Protein AF-A0A2G9PVJ9-F1 (afdb_monomer)

Solvent-accessible surface area (backbone atoms only — not comparable to full-atom values): 12104 Å² total; per-residue (Å²): 106,70,66,54,50,54,58,48,41,68,73,78,39,85,65,43,75,44,42,30,56,87,44,58,52,80,85,38,56,69,68,53,50,47,69,77,36,45,70,49,56,50,48,55,52,54,32,37,78,69,68,38,33,50,56,22,36,19,84,34,26,49,71,40,33,75,78,70,66,36,37,67,57,48,68,47,83,100,55,35,40,32,37,28,10,44,61,87,50,41,79,76,40,46,57,71,68,46,52,53,30,53,51,52,46,55,50,48,52,54,48,52,72,72,42,78,78,80,72,78,84,52,62,73,57,45,41,48,71,74,39,62,80,82,62,76,64,33,84,80,67,49,56,63,64,62,56,48,52,54,51,49,52,56,32,73,73,37,89,77,36,69,26,40,38,26,21,68,45,56,59,43,42,60,75,89,66,38,54,31,30,36,14,24,65,90,74,74,47,28,85,70,74,89,80,89,74,85,66,70,69,56,68,62,63,78,76,62,86,132

Nearest PDB structures (foldseek):
  1jr2-assembly2_B  TM=2.538E-01  e=1.442E+00  Homo sapiens
  5tcb-assembly1_A  TM=3.603E-01  e=6.646E+00  Pseudomonas aeruginosa PAO1
  6iox-assembly1_B  TM=2.368E-01  e=3.096E+00  Porphyromonas gingivalis ATCC 33277

Sequence (210 aa):
MLLEFLRWGEKDLDEIILAGDIFDLVKDKMTYIRRDNPRLVKKVRELMDKGKLTYIYGNHDEDMKYLWGLKQRYIIPETDVVVLHGHQFDWVIKPPIRRLGEAAVRFAAIIEDLCWKSFSWNMSTLAYVVGARKLPDPTKECDRDIYYNESQEIIRSISGVNRLVHGHTHRAHKGDGIVMNCGCSTWGFSDYLYIEGDYSELKKMKEGFP

Radius of gyration: 19.42 Å; Cα contacts (8 Å, |Δi|>4): 267; chains: 1; bounding box: 54×34×60 Å

Foldseek 3Di:
DVLVVLVCLVVPHQAAEAAADPDQCLPDPPVVCCVVPVSVVVSQVVCVVVVRYAYAYDPRRVCCCVVVVHHQKDDDPPALEIEGALCVCCVQQPDPQQVVLSVLSSVVVVVPVVDDPPPVPDSVVVSVVRHDDPDPRSLVVRDVVVSVVVLCVVSVVDPSHQAYEYEDSQAWDCPPVRYTYQHDCVVPNHNGDDDDDPCVVVVVVVPDDD

pLDDT: mean 75.08, std 17.93, range [23.67, 97.5]

Structure (mmCIF, N/CA/C/O backbone):
data_AF-A0A2G9PVJ9-F1
#
_entry.id   AF-A0A2G9PVJ9-F1
#
loop_
_atom_site.group_PDB
_atom_site.id
_atom_site.type_symbol
_atom_site.label_atom_id
_atom_site.label_alt_id
_atom_site.label_comp_id
_atom_site.label_asym_id
_atom_site.label_entity_id
_atom_site.label_seq_id
_atom_site.pdbx_PDB_ins_code
_atom_site.Cartn_x
_atom_site.Cartn_y
_atom_site.Cartn_z
_atom_site.occupancy
_atom_site.B_iso_or_equiv
_atom_site.auth_seq_id
_atom_site.auth_comp_id
_atom_site.auth_asym_id
_atom_site.auth_atom_id
_atom_site.pdbx_PDB_model_num
ATOM 1 N N . MET A 1 1 ? -0.058 -17.757 -3.435 1.00 76.19 1 MET A N 1
ATOM 2 C CA . MET A 1 1 ? 0.261 -16.868 -2.303 1.00 76.19 1 MET A CA 1
ATOM 3 C C . MET A 1 1 ? -0.667 -15.654 -2.217 1.00 76.19 1 MET A C 1
ATOM 5 O O . MET A 1 1 ? -1.675 -15.781 -1.541 1.00 76.19 1 MET A O 1
ATOM 9 N N . LEU A 1 2 ? -0.453 -14.526 -2.920 1.00 85.38 2 LEU A N 1
ATOM 10 C CA . LEU A 1 2 ? -1.299 -13.324 -2.727 1.00 85.38 2 LEU A CA 1
ATOM 11 C C . LEU A 1 2 ? -2.802 -13.576 -2.952 1.00 85.38 2 LEU A C 1
ATOM 13 O O . LEU 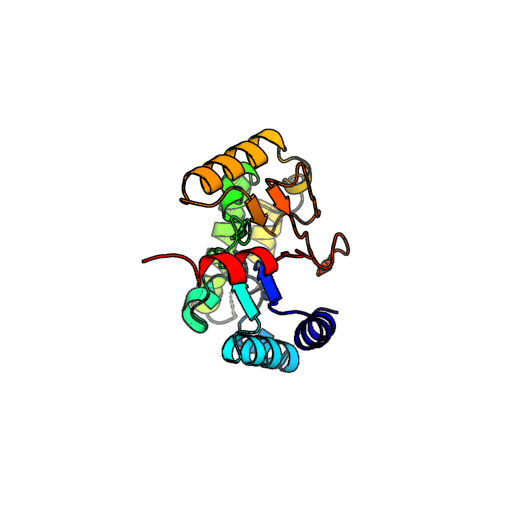A 1 2 ? -3.629 -13.167 -2.150 1.00 85.38 2 LEU A O 1
ATOM 17 N N . LEU A 1 3 ? -3.174 -14.302 -4.010 1.00 88.56 3 LEU A N 1
ATOM 18 C CA . LEU A 1 3 ? -4.584 -14.629 -4.255 1.00 88.56 3 LEU A CA 1
ATOM 19 C C . LEU A 1 3 ? -5.209 -15.470 -3.125 1.00 88.56 3 LEU A C 1
ATOM 21 O O . LEU A 1 3 ? -6.404 -15.359 -2.867 1.00 88.56 3 LEU A O 1
ATOM 25 N N . GLU A 1 4 ? -4.424 -16.323 -2.470 1.00 87.81 4 GLU A N 1
ATOM 26 C CA . GLU A 1 4 ? -4.883 -17.127 -1.332 1.00 87.81 4 GLU A CA 1
ATOM 27 C C . GLU A 1 4 ? -5.007 -16.263 -0.081 1.00 87.81 4 GLU A C 1
ATOM 29 O O . GLU A 1 4 ? -6.034 -16.338 0.585 1.00 87.81 4 GLU A O 1
ATOM 34 N N . PHE A 1 5 ? -4.042 -15.371 0.162 1.00 87.50 5 PHE A N 1
ATOM 35 C CA . PHE A 1 5 ? -4.119 -14.364 1.219 1.00 87.50 5 PHE A CA 1
ATOM 36 C C . PHE A 1 5 ? -5.388 -13.513 1.094 1.00 87.50 5 PHE A C 1
ATOM 38 O O . PHE A 1 5 ? -6.127 -13.371 2.059 1.00 87.50 5 PHE A O 1
ATOM 45 N N . LEU A 1 6 ? -5.718 -13.036 -0.111 1.00 92.31 6 LEU A N 1
ATOM 46 C CA . LEU A 1 6 ? -6.948 -12.271 -0.349 1.00 92.31 6 LEU A CA 1
ATOM 47 C C . LEU A 1 6 ? -8.224 -13.079 -0.075 1.00 92.31 6 LEU A C 1
ATOM 49 O O . LEU A 1 6 ? -9.230 -12.520 0.350 1.00 92.31 6 LEU A O 1
ATOM 53 N N . ARG A 1 7 ? -8.212 -14.390 -0.339 1.00 92.62 7 ARG A N 1
ATOM 54 C CA . ARG A 1 7 ? -9.360 -15.277 -0.079 1.00 92.62 7 ARG A CA 1
ATOM 55 C C . ARG A 1 7 ? -9.526 -15.603 1.398 1.00 92.62 7 ARG A C 1
ATOM 57 O O . ARG A 1 7 ? -10.654 -15.790 1.836 1.00 92.62 7 ARG A O 1
ATOM 64 N N . TRP A 1 8 ? -8.419 -15.733 2.119 1.00 91.94 8 TRP A N 1
ATOM 65 C CA . TRP A 1 8 ? -8.417 -15.873 3.569 1.00 91.94 8 TRP A CA 1
ATOM 66 C C . TRP A 1 8 ? -8.892 -14.569 4.218 1.00 91.94 8 TRP A C 1
ATOM 68 O O . TRP A 1 8 ? -9.901 -14.563 4.913 1.00 91.94 8 TRP A O 1
ATOM 78 N N . GLY A 1 9 ? -8.268 -13.444 3.863 1.00 89.75 9 GLY A N 1
ATOM 79 C CA . GLY A 1 9 ? -8.606 -12.137 4.414 1.00 89.75 9 GLY A CA 1
ATOM 80 C C . GLY A 1 9 ? -10.055 -11.719 4.159 1.00 89.75 9 GLY A C 1
ATOM 81 O O . GLY A 1 9 ? -10.681 -11.133 5.026 1.00 89.75 9 GLY A O 1
ATOM 82 N N . GLU A 1 10 ? -10.640 -12.073 3.010 1.00 94.25 10 GLU A N 1
ATOM 83 C CA . GLU A 1 10 ? -12.063 -11.804 2.755 1.00 94.25 10 GLU A CA 1
ATOM 84 C C . GLU A 1 10 ? -12.991 -12.473 3.781 1.00 94.25 10 GLU A C 1
ATOM 86 O O . GLU A 1 10 ? -14.054 -11.929 4.080 1.00 94.25 10 GLU A O 1
ATOM 91 N N . LYS A 1 11 ? -12.618 -13.658 4.276 1.00 92.38 11 LYS A N 1
ATOM 92 C CA . LYS A 1 11 ? -13.425 -14.443 5.216 1.00 92.38 11 LYS A CA 1
ATOM 93 C C . LYS A 1 11 ? -13.201 -14.017 6.657 1.00 92.38 11 LYS A C 1
ATOM 95 O O . LYS A 1 11 ? -14.164 -13.946 7.411 1.00 92.38 11 LYS A O 1
ATOM 100 N N . ASP A 1 12 ? -11.943 -13.773 7.003 1.00 89.81 12 ASP A N 1
ATOM 101 C CA . ASP A 1 12 ? -11.498 -13.702 8.393 1.00 89.81 12 ASP A CA 1
ATOM 102 C C . ASP A 1 12 ? -11.153 -12.276 8.850 1.00 89.81 12 ASP A C 1
ATOM 104 O O . ASP A 1 12 ? -10.934 -12.063 10.037 1.00 89.81 12 ASP A O 1
ATOM 108 N N . LEU A 1 13 ? -11.111 -11.294 7.938 1.00 89.62 13 LEU A N 1
ATOM 109 C CA . LEU A 1 13 ? -10.757 -9.907 8.251 1.00 89.62 13 LEU A CA 1
ATOM 110 C C . LEU A 1 13 ? -11.887 -8.931 7.924 1.00 89.62 13 LEU A C 1
ATOM 112 O O . LEU A 1 13 ? -12.646 -9.092 6.958 1.00 89.62 13 LEU A O 1
ATOM 116 N N . ASP A 1 14 ? -11.944 -7.851 8.698 1.00 91.06 14 ASP A N 1
ATOM 117 C CA . ASP A 1 14 ? -12.840 -6.729 8.433 1.00 91.06 14 ASP A CA 1
ATOM 118 C C . ASP A 1 14 ? -12.423 -5.965 7.178 1.00 91.06 14 ASP A C 1
ATOM 120 O O . ASP A 1 14 ? -13.272 -5.721 6.318 1.00 91.06 14 ASP A O 1
ATOM 124 N N . GLU A 1 15 ? -11.126 -5.691 7.029 1.00 93.50 15 GLU A N 1
ATOM 125 C CA . GLU A 1 15 ? -10.534 -4.988 5.893 1.00 93.50 15 GLU A CA 1
ATOM 126 C C . GLU A 1 15 ? -9.138 -5.542 5.562 1.00 93.50 15 GLU A C 1
ATOM 128 O O . GLU A 1 15 ? -8.355 -5.900 6.442 1.00 93.50 15 GLU A O 1
ATOM 133 N N . ILE A 1 16 ? -8.809 -5.577 4.270 1.00 94.62 16 ILE A N 1
ATOM 134 C CA . ILE A 1 16 ? -7.466 -5.861 3.760 1.00 94.62 16 ILE A CA 1
ATOM 135 C C . ILE A 1 16 ? -6.858 -4.564 3.231 1.00 94.62 16 ILE A C 1
ATOM 137 O O . ILE A 1 16 ? -7.443 -3.917 2.367 1.00 94.62 16 ILE A O 1
ATOM 141 N N . ILE A 1 17 ? -5.649 -4.214 3.663 1.00 94.31 17 ILE A N 1
ATOM 142 C CA . ILE A 1 17 ? -4.937 -3.047 3.130 1.00 94.31 17 ILE A CA 1
ATOM 143 C C . ILE A 1 17 ? -3.727 -3.521 2.325 1.00 94.31 17 ILE A C 1
ATOM 145 O O . ILE A 1 17 ? -2.804 -4.125 2.869 1.00 94.31 17 ILE A O 1
ATOM 149 N N . LEU A 1 18 ? -3.724 -3.250 1.017 1.00 93.88 18 LEU A N 1
ATOM 150 C CA . LEU A 1 18 ? -2.581 -3.498 0.138 1.00 93.88 18 LEU A CA 1
ATOM 151 C C . LEU A 1 18 ? -1.731 -2.229 0.029 1.00 93.88 18 LEU A C 1
ATOM 153 O O . LEU A 1 18 ? -2.174 -1.220 -0.523 1.00 93.88 18 LEU A O 1
ATOM 157 N N . ALA A 1 19 ? -0.505 -2.290 0.547 1.00 91.44 19 ALA A N 1
ATOM 158 C CA . ALA A 1 19 ? 0.436 -1.173 0.583 1.00 91.44 19 ALA A CA 1
ATOM 159 C C . ALA A 1 19 ? 1.356 -1.148 -0.652 1.00 91.44 19 ALA A C 1
ATOM 161 O O . ALA A 1 19 ? 2.572 -1.225 -0.511 1.00 91.44 19 ALA A O 1
ATOM 162 N N . GLY A 1 20 ? 0.778 -1.019 -1.849 1.00 91.12 20 GLY A N 1
ATOM 163 C CA . GLY A 1 20 ? 1.481 -0.757 -3.114 1.00 91.12 20 GLY A CA 1
ATOM 164 C C . GLY A 1 20 ? 2.299 -1.906 -3.700 1.00 91.12 20 GLY A C 1
ATOM 165 O O . GLY A 1 20 ? 2.428 -2.974 -3.105 1.00 91.12 20 GLY A O 1
ATOM 166 N N . ASP A 1 21 ? 2.824 -1.657 -4.899 1.00 90.06 21 ASP A N 1
ATOM 167 C CA . ASP A 1 21 ? 3.674 -2.539 -5.707 1.00 90.06 21 ASP A CA 1
ATOM 168 C C . ASP A 1 21 ? 3.142 -3.978 -5.866 1.00 90.06 21 ASP A C 1
ATOM 170 O O . ASP A 1 21 ? 3.895 -4.952 -5.921 1.00 90.06 21 ASP A O 1
ATOM 174 N N . ILE A 1 22 ? 1.818 -4.131 -5.980 1.00 89.69 22 ILE A N 1
ATOM 175 C CA . ILE A 1 22 ? 1.195 -5.435 -6.284 1.00 89.69 22 ILE A CA 1
ATOM 176 C C . ILE A 1 22 ? 1.413 -5.804 -7.754 1.00 89.69 22 ILE A C 1
ATOM 178 O O . ILE A 1 22 ? 1.490 -6.981 -8.113 1.00 89.69 22 ILE A O 1
ATOM 182 N N . PHE A 1 23 ? 1.501 -4.784 -8.604 1.00 87.69 23 PHE A N 1
ATOM 183 C CA . PHE A 1 23 ? 1.682 -4.894 -10.041 1.00 87.69 23 PHE A CA 1
ATOM 184 C C . PHE A 1 23 ? 2.922 -4.094 -10.456 1.00 87.69 23 PHE A C 1
ATOM 186 O O . PHE A 1 23 ? 3.042 -2.925 -10.109 1.00 87.69 23 PHE A O 1
ATOM 193 N N . ASP A 1 24 ? 3.840 -4.701 -11.211 1.00 83.50 24 ASP A N 1
ATOM 194 C CA . ASP A 1 24 ? 5.042 -4.009 -11.697 1.00 83.50 24 ASP A CA 1
ATOM 195 C C . ASP A 1 24 ? 4.784 -3.378 -13.073 1.00 83.50 24 ASP A C 1
ATOM 197 O O . ASP A 1 24 ? 5.166 -3.926 -14.108 1.00 83.50 24 ASP A O 1
ATOM 201 N N . LEU A 1 25 ? 4.108 -2.225 -13.093 1.00 80.31 25 LEU A N 1
ATOM 202 C CA . LEU A 1 25 ? 3.789 -1.497 -14.329 1.00 80.31 25 LEU A CA 1
ATOM 203 C C . LEU A 1 25 ? 4.989 -0.768 -14.942 1.00 80.31 25 LEU A C 1
ATOM 205 O O . LEU A 1 25 ? 4.912 -0.299 -16.074 1.00 80.31 25 LEU A O 1
ATOM 209 N N . VAL A 1 26 ? 6.115 -0.702 -14.226 1.00 73.56 26 VAL A N 1
ATOM 210 C CA . VAL A 1 26 ? 7.377 -0.189 -14.776 1.00 73.56 26 VAL A CA 1
ATOM 211 C C . VAL A 1 26 ? 7.973 -1.185 -15.771 1.00 73.56 26 VAL A C 1
ATOM 213 O O . VAL A 1 26 ? 8.602 -0.771 -16.744 1.00 73.56 26 VAL A O 1
ATOM 216 N N . LYS A 1 27 ? 7.790 -2.491 -15.539 1.00 65.69 27 LYS A N 1
ATOM 217 C CA . LYS A 1 27 ? 8.292 -3.551 -16.428 1.00 65.69 27 LYS A CA 1
ATOM 218 C C . LYS A 1 27 ? 7.234 -4.081 -17.383 1.00 65.69 27 LYS A C 1
ATOM 220 O O . LYS A 1 27 ? 7.558 -4.394 -18.526 1.00 65.69 27 LYS A O 1
ATOM 225 N N . ASP A 1 28 ? 5.992 -4.185 -16.923 1.00 72.06 28 ASP A N 1
ATOM 226 C CA . ASP A 1 28 ? 4.911 -4.819 -17.666 1.00 72.06 28 ASP A CA 1
ATOM 227 C C . ASP A 1 28 ? 3.788 -3.841 -18.000 1.00 72.06 28 ASP A C 1
ATOM 229 O O . ASP A 1 28 ? 3.338 -3.043 -17.186 1.00 72.06 28 ASP A O 1
ATOM 233 N N . LYS A 1 29 ? 3.226 -3.962 -19.203 1.00 75.00 29 LYS A N 1
ATOM 234 C CA . LYS A 1 29 ? 1.991 -3.245 -19.538 1.00 75.00 29 LYS A CA 1
ATOM 235 C C . LYS A 1 29 ? 0.813 -3.846 -18.777 1.00 75.00 29 LYS A C 1
ATOM 237 O O . LYS A 1 29 ? 0.685 -5.067 -18.671 1.00 75.00 29 LYS A O 1
ATOM 242 N N . MET A 1 30 ? -0.138 -3.002 -18.374 1.00 77.06 30 MET A N 1
ATOM 243 C CA . MET A 1 30 ? -1.393 -3.426 -17.733 1.00 77.06 30 MET A CA 1
ATOM 244 C C . MET A 1 30 ? -2.122 -4.543 -18.501 1.00 77.06 30 MET A C 1
ATOM 246 O O . MET A 1 30 ? -2.750 -5.420 -17.910 1.00 77.06 30 MET A O 1
ATOM 250 N N . THR A 1 31 ? -2.045 -4.533 -19.833 1.00 76.12 31 THR A N 1
ATOM 251 C CA . THR A 1 31 ? -2.627 -5.576 -20.686 1.00 76.12 31 THR A CA 1
ATOM 252 C C . THR A 1 31 ? -2.012 -6.952 -20.434 1.00 76.12 31 THR A C 1
ATOM 254 O O . THR A 1 31 ? -2.752 -7.934 -20.376 1.00 76.12 31 THR A O 1
ATOM 257 N N . TYR A 1 32 ? -0.696 -7.034 -20.224 1.00 78.56 32 TYR A N 1
ATOM 258 C CA . TYR A 1 32 ? -0.010 -8.278 -19.876 1.00 78.56 32 TYR A CA 1
ATOM 259 C C . TYR A 1 32 ? -0.366 -8.722 -18.464 1.00 78.56 32 TYR A C 1
ATOM 261 O O . TYR A 1 32 ? -0.762 -9.867 -18.278 1.00 78.56 32 TYR A O 1
ATOM 269 N N . ILE A 1 33 ? -0.392 -7.801 -17.500 1.00 81.88 33 ILE A N 1
ATOM 270 C CA . ILE A 1 33 ? -0.810 -8.112 -16.126 1.00 81.88 33 ILE A CA 1
ATOM 271 C C . ILE A 1 33 ? -2.229 -8.691 -16.092 1.00 81.88 33 ILE A C 1
ATOM 273 O O . ILE A 1 33 ? -2.471 -9.700 -15.432 1.00 81.88 33 ILE A O 1
ATOM 277 N N . ARG A 1 34 ? -3.171 -8.109 -16.841 1.00 82.44 34 ARG A N 1
ATOM 278 C CA . ARG A 1 34 ? -4.545 -8.629 -16.943 1.00 82.44 34 ARG A CA 1
ATOM 279 C C . ARG A 1 34 ? -4.612 -9.999 -17.606 1.00 82.44 34 ARG A C 1
ATOM 281 O O . ARG A 1 34 ? -5.412 -10.824 -17.174 1.00 82.44 34 ARG A O 1
ATOM 288 N N . ARG A 1 35 ? -3.815 -10.230 -18.650 1.00 85.00 35 ARG A N 1
ATOM 289 C CA . ARG A 1 35 ? -3.769 -11.509 -19.371 1.00 85.00 35 ARG A CA 1
ATOM 290 C C . ARG A 1 35 ? -3.157 -12.616 -18.515 1.00 85.00 35 ARG A C 1
ATOM 292 O O . ARG A 1 35 ? -3.690 -13.722 -18.496 1.00 85.00 35 ARG A O 1
ATOM 299 N N . ASP A 1 36 ? -2.081 -12.302 -17.804 1.00 84.56 36 ASP A N 1
ATOM 300 C CA . ASP A 1 36 ? -1.257 -13.284 -17.100 1.00 84.56 36 ASP A CA 1
ATOM 301 C C . ASP A 1 36 ? -1.763 -13.513 -15.665 1.00 84.56 36 ASP A C 1
ATOM 303 O O . ASP A 1 36 ? -1.645 -14.611 -15.126 1.00 84.56 36 ASP A O 1
ATOM 307 N N . ASN A 1 37 ? -2.436 -12.519 -15.069 1.00 87.88 37 ASN A N 1
ATOM 308 C CA . ASN A 1 37 ? -2.993 -12.581 -13.714 1.00 87.88 37 ASN A CA 1
ATOM 309 C C . ASN A 1 37 ? -4.498 -12.222 -13.632 1.00 87.88 37 ASN A C 1
ATOM 311 O O . ASN A 1 37 ? -4.912 -11.498 -12.717 1.00 87.88 37 ASN A O 1
ATOM 315 N N . PRO A 1 38 ? -5.377 -12.750 -14.512 1.00 92.12 38 PRO A N 1
ATOM 316 C CA . PRO A 1 38 ? -6.774 -12.313 -14.606 1.00 92.12 38 PRO A CA 1
ATOM 317 C C . PRO A 1 38 ? -7.558 -12.572 -13.317 1.00 92.12 38 PRO A C 1
ATOM 319 O O . PRO A 1 38 ? -8.402 -11.772 -12.916 1.00 92.12 38 PRO A O 1
ATOM 322 N N . ARG A 1 39 ? -7.261 -13.684 -12.632 1.00 93.88 39 ARG A N 1
ATOM 323 C CA . ARG A 1 39 ? -7.914 -14.057 -11.369 1.00 93.88 39 ARG A CA 1
ATOM 324 C C . ARG A 1 39 ? -7.549 -13.107 -10.232 1.00 93.88 39 ARG A C 1
ATOM 326 O O . ARG A 1 39 ? -8.422 -12.771 -9.440 1.00 93.88 39 ARG A O 1
ATOM 333 N N . LEU A 1 40 ? -6.287 -12.678 -10.163 1.00 91.88 40 LEU A N 1
ATOM 334 C CA . LEU A 1 40 ? -5.820 -11.739 -9.147 1.00 91.88 40 LEU A CA 1
ATOM 335 C C . LEU A 1 40 ? -6.428 -10.357 -9.375 1.00 91.88 40 LEU A C 1
ATOM 337 O O . LEU A 1 40 ? -7.047 -9.819 -8.464 1.00 91.88 40 LEU A O 1
ATOM 341 N N . VAL A 1 41 ? -6.335 -9.832 -10.602 1.00 92.50 41 VAL A N 1
ATOM 342 C CA . VAL A 1 41 ? -6.921 -8.531 -10.964 1.00 92.50 41 VAL A CA 1
ATOM 343 C C . VAL A 1 41 ? -8.416 -8.506 -10.655 1.00 92.50 41 VAL A C 1
ATOM 345 O O . VAL A 1 41 ? -8.893 -7.579 -10.002 1.00 92.50 41 VAL A O 1
ATOM 348 N N . LYS A 1 42 ? -9.151 -9.550 -11.064 1.00 94.88 42 LYS A N 1
ATOM 349 C CA . LYS A 1 42 ? -10.581 -9.672 -10.763 1.00 94.88 42 LYS A CA 1
ATOM 350 C C . LYS A 1 42 ? -10.838 -9.679 -9.257 1.00 94.88 42 LYS A C 1
ATOM 352 O O . LYS A 1 42 ? -11.737 -8.976 -8.811 1.00 94.88 42 LYS A O 1
ATOM 357 N N . LYS A 1 43 ? -10.062 -10.443 -8.479 1.00 95.81 43 LYS A N 1
ATOM 358 C CA . LYS A 1 43 ? -10.277 -10.554 -7.032 1.00 95.81 43 LYS A CA 1
ATOM 359 C C . LYS A 1 43 ? -9.991 -9.247 -6.295 1.00 95.81 43 LYS A C 1
ATOM 361 O O . LYS A 1 43 ? -10.781 -8.868 -5.441 1.00 95.81 43 LYS A O 1
ATOM 366 N N . VAL A 1 44 ? -8.910 -8.548 -6.644 1.00 95.44 44 VAL A N 1
ATOM 367 C CA . VAL A 1 44 ? -8.592 -7.233 -6.065 1.00 95.44 44 VAL A CA 1
ATOM 368 C C . VAL A 1 44 ? -9.731 -6.252 -6.337 1.00 95.44 44 VAL A C 1
ATOM 370 O O . VAL A 1 44 ? -10.245 -5.652 -5.400 1.00 95.44 44 VAL A O 1
ATOM 373 N N . ARG A 1 45 ? -10.191 -6.158 -7.592 1.00 94.88 45 ARG A N 1
ATOM 374 C CA . ARG A 1 45 ? -11.327 -5.298 -7.961 1.00 94.88 45 ARG A CA 1
ATOM 375 C C . ARG A 1 45 ? -12.600 -5.648 -7.200 1.00 94.88 45 ARG A C 1
ATOM 377 O O . ARG A 1 45 ? -13.208 -4.765 -6.617 1.00 94.88 45 ARG A O 1
ATOM 384 N N . GLU A 1 46 ? -12.956 -6.927 -7.153 1.00 97.00 46 GLU A N 1
ATOM 385 C CA . GLU A 1 46 ? -14.136 -7.407 -6.430 1.00 97.00 46 GLU A CA 1
ATOM 386 C C . GLU A 1 46 ? -14.105 -7.017 -4.945 1.00 97.00 46 GLU A C 1
ATOM 388 O O . GLU A 1 46 ? -15.117 -6.579 -4.406 1.00 97.00 46 GLU A O 1
ATOM 393 N N . LEU A 1 47 ? -12.957 -7.159 -4.275 1.00 97.50 47 LEU A N 1
ATOM 394 C CA . LEU A 1 47 ? -12.823 -6.802 -2.861 1.00 97.50 47 LEU A CA 1
ATOM 395 C C . LEU A 1 47 ? -12.846 -5.286 -2.635 1.00 97.50 47 LEU A C 1
ATOM 397 O O . LEU A 1 47 ? -13.434 -4.842 -1.651 1.00 97.50 47 LEU A O 1
ATOM 401 N N . MET A 1 48 ? -12.261 -4.501 -3.545 1.00 96.12 48 MET A N 1
ATOM 402 C CA . MET A 1 48 ? -12.360 -3.039 -3.507 1.00 96.12 48 MET A CA 1
ATOM 403 C C . MET A 1 48 ? -13.809 -2.575 -3.665 1.00 96.12 48 MET A C 1
ATOM 405 O O . MET A 1 48 ? -14.280 -1.763 -2.876 1.00 96.12 48 MET A O 1
ATOM 409 N N . ASP A 1 49 ? -14.533 -3.122 -4.644 1.00 95.62 49 ASP A N 1
ATOM 410 C CA . ASP A 1 49 ? -15.926 -2.754 -4.915 1.00 95.62 49 ASP A CA 1
ATOM 411 C C . ASP A 1 49 ? -16.852 -3.154 -3.740 1.00 95.62 49 ASP A C 1
ATOM 413 O O . ASP A 1 49 ? -17.852 -2.489 -3.477 1.00 95.62 49 ASP A O 1
ATOM 417 N N . LYS A 1 50 ? -16.494 -4.206 -2.988 1.00 96.12 50 LYS A N 1
ATOM 418 C CA . LYS A 1 50 ? -17.157 -4.621 -1.735 1.00 96.12 50 LYS A CA 1
ATOM 419 C C . LYS A 1 50 ? -16.782 -3.770 -0.511 1.00 96.12 50 LYS A C 1
ATOM 421 O O . LYS A 1 50 ? -17.338 -4.004 0.558 1.00 96.12 50 LYS A O 1
ATOM 426 N N . GLY A 1 51 ? -15.810 -2.862 -0.619 1.00 94.06 51 GLY A N 1
ATOM 427 C CA . GLY A 1 51 ? -15.250 -2.137 0.530 1.00 94.06 51 GLY A CA 1
ATOM 428 C C . GLY A 1 51 ? -14.458 -3.021 1.504 1.00 94.06 51 GLY A C 1
ATOM 429 O O . GLY A 1 51 ? -14.193 -2.608 2.624 1.00 94.06 51 GLY A O 1
ATOM 430 N N . LYS A 1 52 ? -14.084 -4.240 1.091 1.00 95.50 52 LYS A N 1
ATOM 431 C CA . LYS A 1 52 ? -13.283 -5.192 1.879 1.00 95.50 52 LYS A CA 1
ATOM 432 C C . LYS A 1 52 ? -11.780 -5.002 1.695 1.00 95.50 52 LYS A C 1
ATOM 434 O O . LYS A 1 52 ? -10.996 -5.636 2.398 1.00 95.50 52 LYS A O 1
ATOM 439 N N . LEU A 1 53 ? -11.373 -4.194 0.718 1.00 96.56 53 LEU A N 1
ATOM 440 C CA . LEU A 1 53 ? -9.972 -3.965 0.408 1.00 96.56 53 LEU A CA 1
ATOM 441 C C . LEU A 1 53 ? -9.701 -2.501 0.085 1.00 96.56 53 LEU A C 1
ATOM 443 O O . LEU A 1 53 ? -10.271 -1.956 -0.861 1.00 96.56 53 LEU A O 1
ATOM 447 N N . THR A 1 54 ? -8.747 -1.915 0.802 1.00 96.38 54 THR A N 1
ATOM 448 C CA . THR A 1 54 ? -8.136 -0.636 0.448 1.00 96.38 54 THR A CA 1
ATOM 449 C C . THR A 1 54 ? -6.790 -0.877 -0.2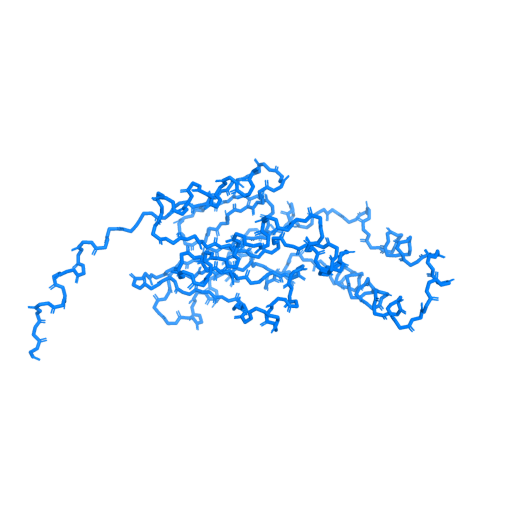19 1.00 96.38 54 THR A C 1
ATOM 451 O O . THR A 1 54 ? -5.914 -1.549 0.320 1.00 96.38 54 THR A O 1
ATOM 454 N N . TYR A 1 55 ? -6.608 -0.312 -1.411 1.00 95.88 55 TYR A N 1
ATOM 455 C CA . TYR A 1 55 ? -5.367 -0.427 -2.169 1.00 95.88 55 TYR A CA 1
ATOM 456 C C . TYR A 1 55 ? -4.706 0.944 -2.301 1.00 95.88 55 TYR A C 1
ATOM 458 O O . TYR A 1 55 ? -5.244 1.873 -2.909 1.00 95.88 55 TYR A O 1
ATOM 466 N N . ILE A 1 56 ? -3.529 1.052 -1.703 1.00 95.31 56 ILE A N 1
ATOM 467 C CA . ILE A 1 56 ? -2.639 2.199 -1.788 1.00 95.31 56 ILE A CA 1
ATOM 468 C C . ILE A 1 56 ? -1.640 1.931 -2.903 1.00 95.31 56 ILE A C 1
ATOM 470 O O . ILE A 1 56 ? -1.040 0.863 -2.918 1.00 95.31 56 ILE A O 1
ATOM 474 N N . TYR A 1 57 ? -1.443 2.873 -3.821 1.00 93.44 57 TYR A N 1
ATOM 475 C CA . TYR A 1 57 ? -0.454 2.682 -4.882 1.00 93.44 57 TYR A CA 1
ATOM 476 C C . TYR A 1 57 ? 0.977 2.938 -4.375 1.00 93.44 57 TYR A C 1
ATOM 478 O O . TYR A 1 57 ? 1.236 3.819 -3.548 1.00 93.44 57 TYR A O 1
ATOM 486 N N . GLY A 1 58 ? 1.909 2.158 -4.896 1.00 91.69 58 GLY A N 1
ATOM 487 C CA . GLY A 1 58 ? 3.348 2.330 -4.836 1.00 91.69 58 GLY A CA 1
ATOM 488 C C . GLY A 1 58 ? 3.936 2.916 -6.118 1.00 91.69 58 GLY A C 1
ATOM 489 O O . GLY A 1 58 ? 3.232 3.404 -7.004 1.00 91.69 58 GLY A O 1
ATOM 490 N N . ASN A 1 59 ? 5.262 2.964 -6.192 1.00 88.25 59 ASN A N 1
ATOM 491 C CA . ASN A 1 59 ? 5.953 3.589 -7.321 1.00 88.25 59 ASN A CA 1
ATOM 492 C C . ASN A 1 59 ? 5.997 2.688 -8.565 1.00 88.25 59 ASN A C 1
ATOM 494 O O . ASN A 1 59 ? 6.281 3.203 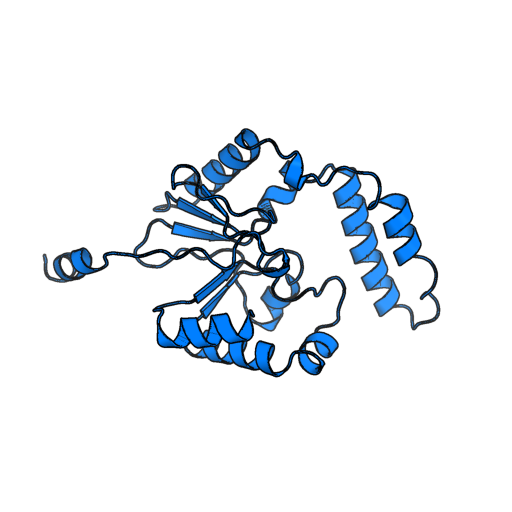-9.651 1.00 88.25 59 ASN A O 1
ATOM 498 N N . HIS A 1 60 ? 5.735 1.385 -8.430 1.00 86.06 60 HIS A N 1
ATOM 499 C CA . HIS A 1 60 ? 5.662 0.451 -9.555 1.00 86.06 60 HIS A CA 1
ATOM 500 C C . HIS A 1 60 ? 4.257 0.309 -10.141 1.00 86.06 60 HIS A C 1
ATOM 502 O O . HIS A 1 60 ? 4.129 -0.083 -11.295 1.00 86.06 60 HIS A O 1
ATOM 508 N N . ASP A 1 61 ? 3.214 0.672 -9.400 1.00 89.31 61 ASP A N 1
ATOM 509 C CA . ASP A 1 61 ? 1.815 0.664 -9.839 1.00 89.31 61 ASP A CA 1
ATOM 510 C C . ASP A 1 61 ? 1.187 2.071 -9.810 1.00 89.31 61 ASP A C 1
ATOM 512 O O . ASP A 1 61 ? -0.028 2.220 -9.700 1.00 89.31 61 ASP A O 1
ATOM 516 N N . GLU A 1 62 ? 1.999 3.122 -9.970 1.00 88.38 62 GLU A N 1
ATOM 517 C CA . GLU A 1 62 ? 1.563 4.523 -9.889 1.00 88.38 62 GLU A CA 1
ATOM 518 C C . GLU A 1 62 ? 0.394 4.851 -10.839 1.00 88.38 62 GLU A C 1
ATOM 520 O O . GLU A 1 62 ? -0.540 5.557 -10.453 1.00 88.38 62 GLU A O 1
ATOM 525 N N . ASP A 1 63 ? 0.389 4.293 -12.052 1.00 86.38 63 ASP A N 1
ATOM 526 C CA . ASP A 1 63 ? -0.675 4.505 -13.046 1.00 86.38 63 ASP A CA 1
ATOM 527 C C . ASP A 1 63 ? -2.059 4.048 -12.554 1.00 86.38 63 ASP A C 1
ATOM 529 O O . ASP A 1 63 ? -3.101 4.529 -13.018 1.00 86.38 63 ASP A O 1
ATOM 533 N N . MET A 1 64 ? -2.097 3.161 -11.558 1.00 86.94 64 MET A N 1
ATOM 534 C CA . MET A 1 64 ? -3.333 2.677 -10.948 1.00 86.94 64 MET A CA 1
ATOM 535 C C . MET A 1 64 ? -4.097 3.767 -10.215 1.00 86.94 64 MET A C 1
ATOM 537 O O . MET A 1 64 ? -5.320 3.664 -10.093 1.00 86.94 64 MET A O 1
ATOM 541 N N . LYS A 1 65 ? -3.426 4.844 -9.793 1.00 90.94 65 LYS A N 1
ATOM 542 C CA . LYS A 1 65 ? -4.102 6.008 -9.210 1.00 90.94 65 LYS A CA 1
ATOM 543 C C . LYS A 1 65 ? -5.137 6.594 -10.169 1.00 90.94 65 LYS A C 1
ATOM 545 O O . LYS A 1 65 ? -6.232 6.942 -9.745 1.00 90.94 65 LYS A O 1
ATOM 550 N N . TYR A 1 66 ? -4.841 6.609 -11.468 1.00 88.00 66 TYR A N 1
ATOM 551 C CA . TYR A 1 66 ? -5.760 7.107 -12.490 1.00 88.00 66 TYR A CA 1
ATOM 552 C C . TYR A 1 66 ? -6.739 6.034 -12.955 1.00 88.00 66 TYR A C 1
ATOM 554 O O . TYR A 1 66 ? -7.920 6.313 -13.137 1.00 88.00 66 TYR A O 1
ATOM 562 N N . LEU A 1 67 ? -6.263 4.799 -13.132 1.00 86.81 67 LEU A N 1
ATOM 563 C CA . LEU A 1 67 ? -7.100 3.721 -13.656 1.00 86.81 67 LEU A CA 1
ATOM 564 C C . LEU A 1 67 ? -8.169 3.280 -12.656 1.00 86.81 67 LEU A C 1
ATOM 566 O O . LEU A 1 67 ? -9.298 2.994 -13.049 1.00 86.81 67 LEU A O 1
ATOM 570 N N . TRP A 1 68 ? -7.803 3.167 -11.379 1.00 90.94 68 TRP A N 1
ATOM 571 C CA . TRP A 1 68 ? -8.640 2.591 -10.324 1.00 90.94 68 TRP A CA 1
ATOM 572 C C . TRP A 1 68 ? -8.967 3.575 -9.200 1.00 90.94 68 TRP A C 1
ATOM 574 O O . TRP A 1 68 ? -9.631 3.174 -8.247 1.00 90.94 68 TRP A O 1
ATOM 584 N N . GLY A 1 69 ? -8.536 4.836 -9.299 1.00 91.56 69 GLY A N 1
ATOM 585 C CA . GLY A 1 69 ? -8.780 5.838 -8.260 1.00 91.56 69 GLY A CA 1
ATOM 586 C C . GLY A 1 69 ? -8.017 5.554 -6.964 1.00 91.56 69 GLY A C 1
ATOM 587 O O . GLY A 1 69 ? -8.510 5.881 -5.885 1.00 91.56 69 GLY A O 1
ATOM 588 N N . LEU A 1 70 ? -6.855 4.891 -7.049 1.00 94.19 70 LEU A N 1
ATOM 589 C CA . LEU A 1 70 ? -6.075 4.528 -5.863 1.00 94.19 70 LEU A CA 1
ATOM 590 C C . LEU A 1 70 ? -5.525 5.765 -5.149 1.00 94.19 70 LEU A C 1
ATOM 592 O O . LEU A 1 70 ? -5.138 6.755 -5.772 1.00 94.19 70 LEU A O 1
ATOM 596 N N . LYS A 1 71 ? -5.448 5.676 -3.821 1.00 93.50 71 LYS A N 1
ATOM 597 C CA . LYS A 1 71 ? -4.932 6.742 -2.958 1.00 93.50 71 LYS A CA 1
ATOM 598 C C . LYS A 1 71 ? -3.449 6.526 -2.671 1.00 93.50 71 LYS A C 1
ATOM 600 O O . LYS A 1 71 ? -2.969 5.398 -2.661 1.00 93.50 71 LYS A O 1
ATOM 605 N N . GLN A 1 72 ? -2.737 7.614 -2.384 1.00 92.31 72 GLN A N 1
ATOM 606 C CA . GLN A 1 72 ? -1.326 7.560 -1.984 1.00 92.31 72 GLN A CA 1
ATOM 607 C C . GLN A 1 72 ? -1.139 7.166 -0.509 1.00 92.31 72 GLN A C 1
ATOM 609 O O . GLN A 1 72 ? -0.090 6.658 -0.118 1.00 92.31 72 GLN A O 1
ATOM 614 N N . ARG A 1 73 ? -2.163 7.424 0.310 1.00 94.38 73 ARG A N 1
ATOM 615 C CA . ARG A 1 73 ? -2.216 7.100 1.736 1.00 94.38 73 ARG A CA 1
ATOM 616 C C . ARG A 1 73 ? -3.644 6.778 2.160 1.00 94.38 73 ARG A C 1
ATOM 618 O O . ARG A 1 73 ? -4.596 7.238 1.521 1.00 94.38 73 ARG A O 1
ATOM 625 N N . TYR A 1 74 ? -3.781 6.054 3.259 1.00 95.12 74 TYR A N 1
ATOM 626 C CA . TYR A 1 74 ? -5.058 5.720 3.877 1.00 95.12 74 TYR A CA 1
ATOM 627 C C . TYR A 1 74 ? -4.950 5.835 5.394 1.00 95.12 74 TYR A C 1
ATOM 629 O O . TYR A 1 74 ? -4.039 5.268 5.980 1.00 95.12 74 TYR A O 1
ATOM 637 N N . ILE A 1 75 ? -5.857 6.578 6.021 1.00 94.44 75 ILE A N 1
ATOM 638 C CA . ILE A 1 75 ? -5.974 6.619 7.482 1.00 94.44 75 ILE A CA 1
ATOM 639 C C . ILE A 1 75 ? -7.048 5.603 7.835 1.00 94.44 75 ILE A C 1
ATOM 641 O O . ILE A 1 75 ? -8.165 5.722 7.326 1.00 94.44 75 ILE A O 1
ATOM 645 N N . ILE A 1 76 ? -6.704 4.606 8.648 1.00 91.19 76 ILE A N 1
ATOM 646 C CA . ILE A 1 76 ? -7.658 3.567 9.033 1.00 91.19 76 ILE A CA 1
ATOM 647 C C . ILE A 1 76 ? -8.721 4.235 9.920 1.00 91.19 76 ILE A C 1
ATOM 649 O O . ILE A 1 76 ? -8.353 4.831 10.940 1.00 91.19 76 ILE A O 1
ATOM 653 N N . PRO A 1 77 ? -10.013 4.183 9.541 1.00 89.31 77 PRO A N 1
ATOM 654 C CA . PRO A 1 77 ? -11.079 4.835 10.287 1.00 89.31 77 PRO A CA 1
ATOM 655 C C . PRO A 1 77 ? -11.055 4.458 11.764 1.00 89.31 77 PRO A C 1
ATOM 657 O O . PRO A 1 77 ? -10.821 3.303 12.107 1.00 89.31 77 PRO A O 1
ATOM 660 N N . GLU A 1 78 ? -11.318 5.444 12.623 1.00 85.00 78 GLU A N 1
ATOM 661 C CA . GLU A 1 78 ? -11.418 5.244 14.077 1.00 85.00 78 GLU A CA 1
ATOM 662 C C . GLU A 1 78 ? -10.114 4.741 14.729 1.00 85.00 78 GLU A C 1
ATOM 664 O O . GLU A 1 78 ? -10.116 4.233 15.847 1.00 85.00 78 GLU A O 1
ATOM 669 N N . THR A 1 79 ? -8.979 4.930 14.053 1.00 86.31 79 THR A N 1
ATOM 670 C CA . THR A 1 79 ? -7.642 4.667 14.592 1.00 86.31 79 THR A CA 1
ATOM 671 C C . THR A 1 79 ? -6.725 5.868 14.363 1.00 86.31 79 THR A C 1
ATOM 673 O O . THR A 1 79 ? -7.028 6.771 13.585 1.00 86.31 79 THR A O 1
ATOM 676 N N . ASP A 1 80 ? -5.558 5.844 14.997 1.00 90.06 80 ASP A N 1
ATOM 677 C CA . ASP A 1 80 ? 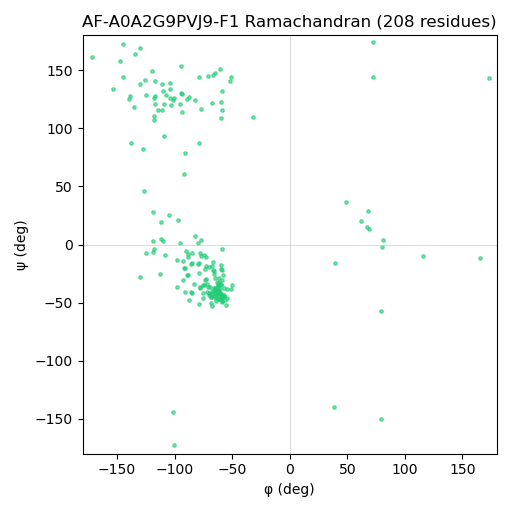-4.459 6.787 14.784 1.00 90.06 80 ASP A CA 1
ATOM 678 C C . ASP A 1 80 ? -3.395 6.243 13.810 1.00 90.06 80 ASP A C 1
ATOM 680 O O . ASP A 1 80 ? -2.239 6.675 13.843 1.00 90.06 80 ASP A O 1
ATOM 684 N N . VAL A 1 81 ? -3.764 5.267 12.971 1.00 91.38 81 VAL A N 1
ATOM 685 C CA . VAL A 1 81 ? -2.864 4.593 12.031 1.00 91.38 81 VAL A CA 1
ATOM 686 C C . VAL A 1 81 ? -3.057 5.148 10.625 1.00 91.38 81 VAL A C 1
ATOM 688 O O . VAL A 1 81 ? -4.145 5.082 10.049 1.00 91.38 81 VAL A O 1
ATOM 691 N N . VAL A 1 82 ? -1.967 5.618 10.025 1.00 94.44 82 VAL A N 1
ATOM 692 C CA . VAL A 1 82 ? -1.887 5.874 8.586 1.00 94.44 82 VAL A CA 1
ATOM 693 C C . VAL A 1 82 ? -1.093 4.770 7.905 1.00 94.44 82 VAL A C 1
ATOM 695 O O . VAL A 1 82 ? -0.053 4.333 8.390 1.00 94.44 82 VAL A O 1
ATOM 698 N N . VAL A 1 83 ? -1.571 4.340 6.746 1.00 93.62 83 VAL A N 1
ATOM 699 C CA . VAL A 1 83 ? -0.886 3.417 5.852 1.00 93.62 83 VAL A CA 1
ATOM 700 C C . VAL A 1 83 ? -0.469 4.164 4.586 1.00 93.62 83 VAL A C 1
ATOM 702 O O . VAL A 1 83 ? -1.234 4.970 4.046 1.00 93.62 83 VAL A O 1
ATOM 705 N N . LEU A 1 84 ? 0.739 3.905 4.093 1.00 93.81 84 LEU A N 1
ATOM 706 C CA . LEU A 1 84 ? 1.237 4.361 2.789 1.00 93.81 84 LEU A CA 1
ATOM 707 C C . LEU A 1 84 ? 2.151 3.300 2.161 1.00 93.81 84 LEU A C 1
ATOM 709 O O . LEU A 1 84 ? 2.471 2.303 2.797 1.00 93.81 84 LEU A O 1
ATOM 713 N N . HIS A 1 85 ? 2.573 3.472 0.908 1.00 91.19 85 HIS A N 1
ATOM 714 C CA . HIS A 1 85 ? 3.466 2.489 0.288 1.00 91.19 85 HIS A CA 1
ATOM 715 C C . HIS A 1 85 ? 4.911 2.583 0.798 1.00 91.19 85 HIS A C 1
ATOM 717 O O . HIS A 1 85 ? 5.476 1.558 1.137 1.00 91.19 85 HIS A O 1
ATOM 723 N N . GLY A 1 86 ? 5.508 3.775 0.889 1.00 86.12 86 GLY A N 1
ATOM 724 C CA . GLY A 1 86 ? 6.875 3.961 1.402 1.00 86.12 86 GLY A CA 1
ATOM 725 C C . GLY A 1 86 ? 7.870 4.504 0.372 1.00 86.12 86 GLY A C 1
ATOM 726 O O . GLY A 1 86 ? 8.936 4.973 0.757 1.00 86.12 86 GLY A O 1
ATOM 727 N N . HIS A 1 87 ? 7.508 4.567 -0.916 1.00 85.19 87 HIS A N 1
ATOM 728 C CA . HIS A 1 87 ? 8.328 5.245 -1.939 1.00 85.19 87 HIS A CA 1
ATOM 729 C C . HIS A 1 87 ? 8.542 6.737 -1.632 1.00 85.19 87 HIS A C 1
ATOM 731 O O . HIS A 1 87 ? 9.448 7.368 -2.164 1.00 85.19 87 HIS A O 1
ATOM 737 N N . GLN A 1 88 ? 7.722 7.323 -0.757 1.00 83.44 88 GLN A N 1
ATOM 738 C CA . GLN A 1 88 ? 7.905 8.678 -0.242 1.00 83.44 88 GLN A CA 1
ATOM 739 C C . GLN A 1 88 ? 9.249 8.855 0.472 1.00 83.44 88 GLN A C 1
ATOM 741 O O . GLN A 1 88 ? 9.739 9.975 0.544 1.00 83.44 88 GLN A O 1
ATOM 746 N N . PHE A 1 89 ? 9.865 7.771 0.944 1.00 80.69 89 PHE A N 1
ATOM 747 C CA . PHE A 1 89 ? 11.176 7.773 1.591 1.00 80.69 89 PHE A CA 1
ATOM 748 C C . PHE A 1 89 ? 12.323 7.448 0.627 1.00 80.69 89 PHE A C 1
ATOM 750 O O . PHE A 1 89 ? 13.487 7.436 1.030 1.00 80.69 89 PHE A O 1
ATOM 757 N N . ASP A 1 90 ? 12.045 7.232 -0.665 1.00 77.19 90 ASP A N 1
ATOM 758 C CA . ASP A 1 90 ? 13.084 6.958 -1.665 1.00 77.19 90 ASP A CA 1
ATOM 759 C C . ASP A 1 90 ? 14.119 8.069 -1.749 1.00 77.19 90 ASP A C 1
ATOM 761 O O . ASP A 1 90 ? 15.265 7.830 -2.134 1.00 77.19 90 ASP A O 1
ATOM 765 N N . TRP A 1 91 ? 13.742 9.295 -1.387 1.00 73.50 91 TRP A N 1
ATOM 766 C CA . TRP A 1 91 ? 14.683 10.397 -1.404 1.00 73.50 91 TRP A CA 1
ATOM 767 C C . TRP A 1 91 ? 15.722 10.336 -0.272 1.00 73.50 91 TRP A C 1
ATOM 769 O O . TRP A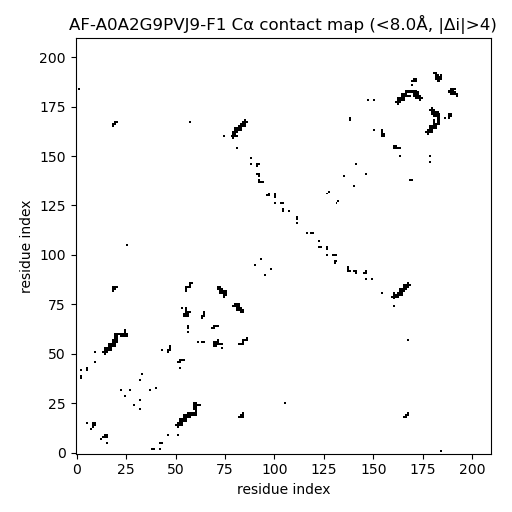 1 91 ? 16.778 10.961 -0.364 1.00 73.50 91 TRP A O 1
ATOM 779 N N . VAL A 1 92 ? 15.448 9.559 0.764 1.00 72.31 92 VAL A N 1
ATOM 780 C CA . VAL A 1 92 ? 16.368 9.292 1.868 1.00 72.31 92 VAL A CA 1
ATOM 781 C C . VAL A 1 92 ? 17.201 8.058 1.556 1.00 72.31 92 VAL A C 1
ATOM 783 O O . VAL A 1 92 ? 18.403 8.021 1.794 1.00 72.31 92 VAL A O 1
ATOM 786 N N . ILE A 1 93 ? 16.546 7.043 0.989 1.00 68.88 93 ILE A N 1
ATOM 787 C CA . ILE A 1 93 ? 17.129 5.727 0.750 1.00 68.88 93 ILE A CA 1
ATOM 788 C C . ILE A 1 93 ? 18.026 5.756 -0.492 1.00 68.88 93 ILE A C 1
ATOM 790 O O . ILE A 1 93 ? 19.169 5.310 -0.463 1.00 68.88 93 ILE A O 1
ATOM 794 N N . LYS A 1 94 ? 17.532 6.265 -1.623 1.00 69.06 94 LYS A N 1
ATOM 795 C CA . LYS A 1 94 ? 18.217 6.124 -2.912 1.00 69.06 94 LYS A CA 1
ATOM 796 C C . LYS A 1 94 ? 19.193 7.281 -3.138 1.00 69.06 94 LYS A C 1
ATOM 798 O O . LYS A 1 94 ? 18.752 8.437 -3.177 1.00 69.06 94 LYS A O 1
ATOM 803 N N . PRO A 1 95 ? 20.485 7.004 -3.411 1.00 68.88 95 PRO A N 1
ATOM 804 C CA . PRO A 1 95 ? 21.422 8.050 -3.798 1.00 68.88 95 PRO A CA 1
ATOM 805 C C . PRO A 1 95 ? 20.957 8.725 -5.102 1.00 68.88 95 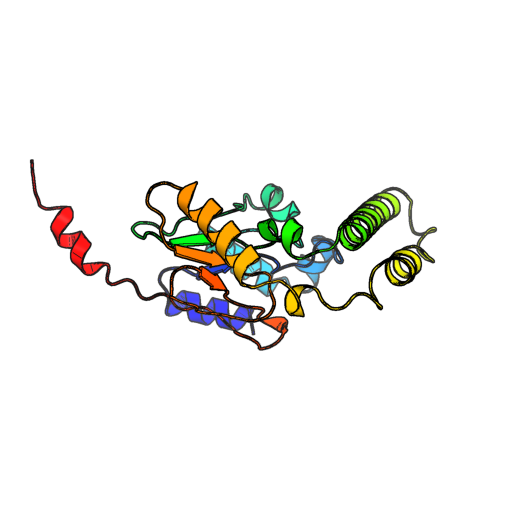PRO A C 1
ATOM 807 O O . PRO A 1 95 ? 20.338 8.061 -5.945 1.00 68.88 95 PRO A O 1
ATOM 810 N N . PRO A 1 96 ? 21.275 10.016 -5.321 1.00 69.38 96 PRO A N 1
ATOM 811 C CA . PRO A 1 96 ? 20.799 10.777 -6.482 1.00 69.38 96 PRO A CA 1
ATOM 812 C C . PRO A 1 96 ? 21.033 10.077 -7.829 1.00 69.38 96 PRO A C 1
ATOM 814 O O . PRO A 1 96 ? 20.161 10.078 -8.695 1.00 69.38 96 PRO A O 1
ATOM 817 N N . ILE A 1 97 ? 22.173 9.396 -7.981 1.00 65.38 97 ILE A N 1
ATOM 818 C CA . ILE A 1 97 ? 22.534 8.675 -9.208 1.00 65.38 97 ILE A CA 1
ATOM 819 C C . ILE A 1 97 ? 21.575 7.524 -9.546 1.00 65.38 97 ILE A C 1
ATOM 821 O O . ILE A 1 97 ? 21.303 7.263 -10.716 1.00 65.38 97 ILE A O 1
ATOM 825 N N . ARG A 1 98 ? 20.998 6.863 -8.535 1.00 66.00 98 ARG A N 1
ATOM 826 C CA . ARG A 1 98 ? 20.034 5.777 -8.742 1.00 66.00 98 ARG A CA 1
ATOM 827 C C . ARG A 1 98 ? 18.680 6.315 -9.196 1.00 66.00 98 ARG A C 1
ATOM 829 O O . ARG A 1 98 ? 18.053 5.708 -10.057 1.00 66.00 98 ARG A O 1
ATOM 836 N N . ARG A 1 99 ? 18.274 7.489 -8.701 1.00 66.69 99 ARG A N 1
ATOM 837 C CA . ARG A 1 99 ? 17.053 8.172 -9.166 1.00 66.69 99 ARG A CA 1
ATOM 838 C C . ARG A 1 99 ? 17.165 8.603 -10.621 1.00 66.69 99 ARG A C 1
ATOM 840 O O . ARG A 1 99 ? 16.211 8.448 -11.373 1.00 66.69 99 ARG A O 1
ATOM 847 N N . LEU A 1 100 ? 18.341 9.083 -11.030 1.00 69.62 100 LEU A N 1
ATOM 848 C CA . LEU A 1 100 ? 18.621 9.370 -12.439 1.00 69.62 100 LEU A CA 1
ATOM 849 C C . LEU A 1 100 ? 18.531 8.100 -13.296 1.00 69.62 100 LEU A C 1
ATOM 851 O O . LEU A 1 100 ? 17.959 8.143 -14.381 1.00 69.62 100 LEU A O 1
ATOM 855 N N . GLY A 1 101 ? 19.024 6.966 -12.790 1.00 67.94 101 GLY A N 1
ATOM 856 C CA . GLY A 1 101 ? 18.862 5.664 -13.439 1.00 67.94 101 GLY A CA 1
ATOM 857 C C . GLY A 1 101 ? 17.393 5.260 -13.618 1.00 67.94 101 GLY A C 1
ATOM 858 O O . GLY A 1 101 ? 16.994 4.879 -14.714 1.00 67.94 101 GLY A O 1
ATOM 859 N N . GLU A 1 102 ? 16.568 5.391 -12.577 1.00 67.56 102 GLU A N 1
ATOM 860 C CA . GLU A 1 102 ? 15.126 5.095 -12.644 1.00 67.56 102 GLU A CA 1
ATOM 861 C C . GLU A 1 102 ? 14.386 6.037 -13.605 1.00 67.56 102 GLU A C 1
ATOM 863 O O . GLU A 1 102 ? 13.566 5.585 -14.405 1.00 67.56 102 GLU A O 1
ATOM 868 N N . ALA A 1 103 ? 14.716 7.331 -13.595 1.00 70.75 103 ALA A N 1
ATOM 869 C CA . ALA A 1 103 ? 14.181 8.298 -14.551 1.00 70.75 103 ALA A CA 1
ATOM 870 C C . ALA A 1 103 ? 14.579 7.953 -15.996 1.00 70.75 103 ALA A C 1
ATOM 872 O O . ALA A 1 103 ? 13.739 8.020 -16.892 1.00 70.75 103 ALA A O 1
ATOM 873 N N . ALA A 1 104 ? 15.824 7.526 -16.223 1.00 68.94 104 ALA A N 1
ATOM 874 C CA . ALA A 1 104 ? 16.294 7.086 -17.533 1.00 68.94 104 ALA A CA 1
ATOM 875 C C . ALA A 1 104 ? 15.565 5.821 -18.015 1.00 68.94 104 ALA A C 1
ATOM 877 O O . ALA A 1 104 ? 15.229 5.735 -19.193 1.00 68.94 104 ALA A O 1
ATOM 878 N N . VAL A 1 105 ? 15.264 4.871 -17.120 1.00 65.69 105 VAL A N 1
ATOM 879 C CA . VAL A 1 105 ? 14.442 3.688 -17.438 1.00 65.69 105 VAL A CA 1
ATOM 880 C C . VAL A 1 105 ? 13.021 4.094 -17.819 1.00 65.69 105 VAL A C 1
ATOM 882 O O . VAL A 1 105 ? 12.531 3.663 -18.860 1.00 65.69 105 VAL A O 1
ATOM 885 N N . ARG A 1 106 ? 12.369 4.951 -17.021 1.00 66.56 106 ARG A N 1
ATOM 886 C CA . ARG A 1 106 ? 11.018 5.456 -17.330 1.00 66.56 106 ARG A CA 1
ATOM 887 C C . ARG A 1 106 ? 10.996 6.187 -18.674 1.00 66.56 106 ARG A C 1
ATOM 889 O O . ARG A 1 106 ? 10.105 5.960 -19.485 1.00 66.56 106 ARG A O 1
ATOM 896 N N . PHE A 1 107 ? 12.000 7.021 -18.939 1.00 70.44 107 PHE A N 1
ATOM 897 C CA . PHE A 1 107 ? 12.138 7.721 -20.214 1.00 70.44 107 PHE A CA 1
ATOM 898 C C . PHE A 1 107 ? 12.354 6.753 -21.383 1.00 70.44 107 PHE A C 1
ATOM 900 O O . PHE A 1 107 ? 11.713 6.896 -22.419 1.00 70.44 107 PHE A O 1
ATOM 907 N N . ALA A 1 108 ? 13.200 5.735 -21.212 1.00 65.81 108 ALA A N 1
ATOM 908 C CA . ALA A 1 108 ? 13.409 4.705 -22.222 1.00 65.81 108 ALA A CA 1
ATOM 909 C C . ALA A 1 108 ? 12.112 3.948 -22.544 1.00 65.81 108 ALA A C 1
ATOM 911 O O . ALA A 1 108 ? 11.814 3.763 -23.718 1.00 65.81 108 ALA A O 1
ATOM 912 N N . ALA A 1 109 ? 11.313 3.592 -21.534 1.00 64.00 109 ALA A N 1
ATOM 913 C CA . ALA A 1 109 ? 10.018 2.943 -21.731 1.00 64.00 109 ALA A CA 1
ATOM 914 C C . ALA A 1 109 ? 9.036 3.828 -22.525 1.00 64.00 109 ALA A C 1
ATOM 916 O O . ALA A 1 109 ? 8.365 3.345 -23.434 1.00 64.00 109 ALA A O 1
ATOM 917 N N . ILE A 1 110 ? 8.998 5.139 -22.247 1.00 70.38 110 ILE A N 1
ATOM 918 C CA . ILE A 1 110 ? 8.195 6.102 -23.023 1.00 70.38 110 ILE A CA 1
ATOM 919 C C . ILE A 1 110 ? 8.663 6.151 -24.485 1.00 70.38 110 ILE A C 1
ATOM 921 O O . ILE A 1 110 ? 7.840 6.146 -25.400 1.00 70.3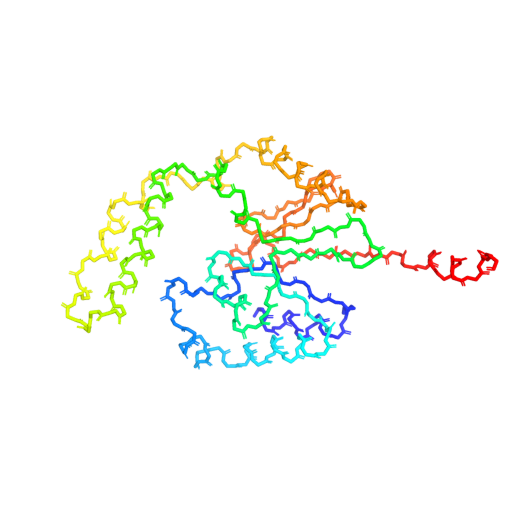8 110 ILE A O 1
ATOM 925 N N . ILE A 1 111 ? 9.978 6.186 -24.717 1.00 68.44 111 ILE A N 1
ATOM 926 C CA . ILE A 1 111 ? 10.550 6.188 -26.069 1.00 68.44 111 ILE A CA 1
ATOM 927 C C . ILE A 1 111 ? 10.254 4.875 -26.799 1.00 68.44 111 ILE A C 1
ATOM 929 O O . ILE A 1 111 ? 9.905 4.919 -27.973 1.00 68.44 111 ILE A O 1
ATOM 933 N N . GLU A 1 112 ? 10.343 3.722 -26.138 1.00 65.94 112 GLU A N 1
ATOM 934 C CA . GLU A 1 112 ? 9.977 2.425 -26.726 1.00 65.94 112 GLU A CA 1
ATOM 935 C C . GLU A 1 112 ? 8.493 2.359 -27.114 1.00 65.94 112 GLU A C 1
ATOM 937 O O . GLU A 1 112 ? 8.150 1.785 -28.150 1.00 65.94 112 GLU A O 1
ATOM 942 N N . ASP A 1 113 ? 7.616 2.984 -26.328 1.00 66.31 113 ASP A N 1
ATOM 943 C CA . ASP A 1 113 ? 6.185 3.052 -26.627 1.00 66.31 113 ASP A CA 1
ATOM 944 C C . ASP A 1 113 ? 5.854 4.009 -27.781 1.00 66.31 113 ASP A C 1
ATOM 946 O O . ASP A 1 113 ? 4.905 3.759 -28.527 1.00 66.31 113 ASP A O 1
ATOM 950 N N . LEU A 1 114 ? 6.654 5.061 -27.975 1.00 69.44 114 LEU A N 1
ATOM 951 C CA . LEU A 1 114 ? 6.523 6.007 -29.090 1.00 69.44 114 LEU A CA 1
ATOM 952 C C . LEU A 1 114 ? 7.190 5.504 -30.382 1.00 69.44 114 LEU A C 1
ATOM 954 O O . LEU A 1 114 ? 6.701 5.771 -31.481 1.00 69.44 114 LEU A O 1
ATOM 958 N N . CYS A 1 115 ? 8.296 4.770 -30.269 1.00 61.91 115 CYS A N 1
ATOM 959 C CA . CYS A 1 115 ? 9.125 4.327 -31.385 1.00 61.91 115 CYS A CA 1
ATOM 960 C C . CYS A 1 115 ? 8.981 2.811 -31.594 1.00 61.91 115 CYS A C 1
ATOM 962 O O . CYS A 1 115 ? 9.700 2.008 -31.004 1.00 61.91 115 CYS A O 1
ATOM 964 N N . TRP A 1 116 ? 8.065 2.415 -32.482 1.00 55.53 116 TRP A N 1
ATOM 965 C CA . TRP A 1 116 ? 7.810 1.034 -32.927 1.00 55.53 116 TRP A CA 1
ATOM 966 C C . TRP A 1 116 ? 9.058 0.122 -32.954 1.00 55.53 116 TRP A C 1
ATOM 968 O O . TRP A 1 116 ? 9.894 0.288 -33.840 1.00 55.53 116 TRP A O 1
ATOM 978 N N . LYS A 1 117 ? 9.124 -0.860 -32.025 1.00 52.34 117 LYS A N 1
ATOM 979 C CA . LYS A 1 117 ? 9.880 -2.153 -31.927 1.00 52.34 117 LYS A CA 1
ATOM 980 C C . LYS A 1 117 ? 11.348 -2.276 -32.398 1.00 52.34 117 LYS A C 1
ATOM 982 O O . LYS A 1 117 ? 12.020 -3.240 -32.026 1.00 52.34 117 LYS A O 1
ATOM 987 N N . SER A 1 118 ? 11.865 -1.342 -33.179 1.00 50.81 118 SER A N 1
ATOM 988 C CA . SER A 1 118 ? 13.154 -1.397 -33.876 1.00 50.81 118 SER A CA 1
ATOM 989 C C . SER A 1 118 ? 14.300 -0.868 -33.014 1.00 50.81 118 SER A C 1
ATOM 991 O O . SER A 1 118 ? 15.460 -1.010 -33.377 1.00 50.81 118 SER A O 1
ATOM 993 N N . PHE A 1 119 ? 13.975 -0.294 -31.852 1.00 47.03 119 PHE A N 1
ATOM 994 C CA . PHE A 1 119 ? 14.928 0.193 -30.856 1.00 47.03 119 PHE A CA 1
ATOM 995 C C . PHE A 1 119 ? 15.028 -0.746 -29.638 1.00 47.03 119 PHE A C 1
ATOM 997 O O . PHE A 1 119 ? 15.347 -0.329 -28.535 1.00 47.03 119 PHE A O 1
ATOM 1004 N N . SER A 1 120 ? 14.717 -2.032 -29.817 1.00 46.03 120 SER A N 1
ATOM 1005 C CA . SER A 1 120 ? 14.610 -3.015 -28.726 1.00 46.03 120 SER A CA 1
ATOM 1006 C C . SER A 1 120 ? 15.951 -3.570 -28.218 1.00 46.03 120 SER A C 1
ATOM 1008 O O . SER A 1 120 ? 15.970 -4.412 -27.324 1.00 46.03 120 SER A O 1
ATOM 1010 N N . TRP A 1 121 ? 17.089 -3.125 -28.759 1.00 44.75 121 TRP A N 1
ATOM 1011 C CA . TRP A 1 121 ? 18.418 -3.624 -28.392 1.00 44.75 121 TRP A CA 1
ATOM 1012 C C . TRP A 1 121 ? 19.348 -2.467 -28.017 1.00 44.75 121 TRP A C 1
ATOM 1014 O O . TRP A 1 121 ? 20.101 -1.990 -28.858 1.00 44.75 121 TRP A O 1
ATOM 1024 N N . ASN A 1 122 ? 19.260 -1.995 -26.765 1.00 52.53 122 ASN A N 1
ATOM 1025 C CA . ASN A 1 122 ? 20.398 -1.535 -25.939 1.00 52.53 122 ASN A CA 1
ATOM 1026 C C . ASN A 1 122 ? 19.989 -0.723 -24.702 1.00 52.53 122 ASN A C 1
ATOM 1028 O O . ASN A 1 122 ? 20.839 -0.514 -23.845 1.00 52.53 122 ASN A O 1
ATOM 1032 N N . MET A 1 123 ? 18.740 -0.275 -24.547 1.00 50.38 123 MET A N 1
ATOM 1033 C CA . MET A 1 123 ? 18.386 0.631 -23.437 1.00 50.38 123 MET A CA 1
ATOM 1034 C C . MET A 1 123 ? 18.225 -0.067 -22.084 1.00 50.38 123 MET A C 1
ATOM 1036 O O . MET A 1 123 ? 18.674 0.464 -21.070 1.00 50.38 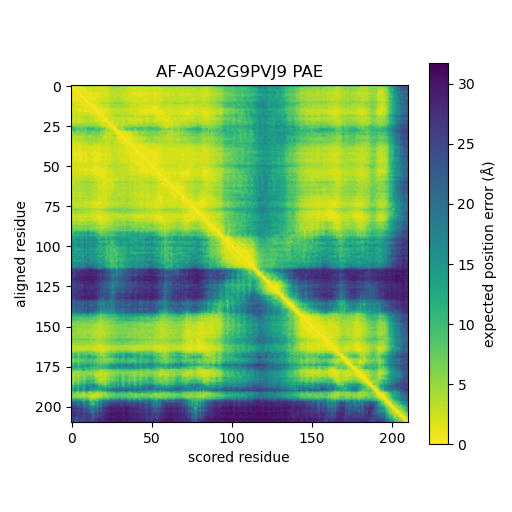123 MET A O 1
ATOM 1040 N N . SER A 1 124 ? 17.683 -1.286 -22.054 1.00 47.94 124 SER A N 1
ATOM 1041 C CA . SER A 1 124 ? 17.681 -2.139 -20.857 1.00 47.94 124 SER A CA 1
ATOM 1042 C C . SER A 1 124 ? 19.107 -2.508 -20.429 1.00 47.94 124 SER A C 1
ATOM 1044 O O . SER A 1 124 ? 19.424 -2.457 -19.242 1.00 47.94 124 SER A O 1
ATOM 1046 N N . THR A 1 125 ? 20.002 -2.761 -21.390 1.00 53.47 125 THR A N 1
ATOM 1047 C CA . THR A 1 125 ? 21.446 -2.927 -21.160 1.00 53.47 125 THR A CA 1
ATOM 1048 C C . THR A 1 125 ? 22.096 -1.633 -20.673 1.00 53.47 125 THR A C 1
ATOM 1050 O O . THR A 1 125 ? 22.915 -1.683 -19.765 1.00 53.47 125 THR A O 1
ATOM 1053 N N . LEU A 1 126 ? 21.721 -0.467 -21.203 1.00 50.66 126 LEU A N 1
ATOM 1054 C CA . LEU A 1 126 ? 22.265 0.829 -20.794 1.00 50.66 126 LEU A CA 1
ATOM 1055 C C . LEU A 1 126 ? 21.827 1.187 -19.369 1.00 50.66 126 LEU A C 1
ATOM 1057 O O . LEU A 1 126 ? 22.664 1.538 -18.550 1.00 50.66 126 LEU A O 1
ATOM 1061 N N . ALA A 1 127 ? 20.555 1.006 -19.014 1.00 51.03 127 ALA A N 1
ATOM 1062 C CA . ALA A 1 127 ? 20.072 1.160 -17.641 1.00 51.03 127 ALA A CA 1
ATOM 1063 C C . ALA A 1 127 ? 20.756 0.181 -16.667 1.00 51.03 127 ALA A C 1
ATOM 1065 O O . ALA A 1 127 ? 21.117 0.535 -15.541 1.00 51.03 127 ALA A O 1
ATOM 1066 N N . TYR A 1 128 ? 20.991 -1.047 -17.124 1.00 50.53 128 TYR A N 1
ATOM 1067 C CA . TYR A 1 128 ? 21.696 -2.086 -16.383 1.00 50.53 128 TYR A CA 1
ATOM 1068 C C . TYR A 1 128 ? 23.198 -1.794 -16.204 1.00 50.53 128 TYR A C 1
ATOM 1070 O O . TYR A 1 128 ? 23.749 -2.062 -15.134 1.00 50.53 128 TYR A O 1
ATOM 1078 N N . VAL A 1 129 ? 23.848 -1.202 -17.211 1.00 51.72 129 VAL A N 1
ATOM 1079 C CA . VAL A 1 129 ? 25.265 -0.796 -17.212 1.00 51.72 129 VAL A CA 1
ATOM 1080 C C . VAL A 1 129 ? 25.484 0.502 -16.431 1.00 51.72 129 VAL A C 1
ATOM 1082 O O . VAL A 1 129 ? 26.488 0.622 -15.732 1.00 51.72 129 VAL A O 1
ATOM 1085 N N . VAL A 1 130 ? 24.553 1.455 -16.507 1.00 53.75 130 VAL A N 1
ATOM 1086 C CA . VAL A 1 130 ? 24.696 2.797 -15.921 1.00 53.75 130 VAL A CA 1
ATOM 1087 C C . VAL A 1 130 ? 24.221 2.853 -14.460 1.00 53.75 130 VAL A C 1
ATOM 1089 O O . VAL A 1 130 ? 24.738 3.673 -13.707 1.00 53.75 130 VAL A O 1
ATOM 1092 N N . GLY A 1 131 ? 23.293 1.991 -14.012 1.00 51.19 131 GLY A N 1
ATOM 1093 C CA . GLY A 1 131 ? 22.622 2.202 -12.716 1.00 51.19 131 GLY A CA 1
ATOM 1094 C C . GLY A 1 131 ? 22.553 1.051 -11.704 1.00 51.19 131 GLY A C 1
ATOM 1095 O O . GLY A 1 131 ? 22.464 1.329 -10.510 1.00 51.19 131 GLY A O 1
ATOM 1096 N N . ALA A 1 132 ? 22.555 -0.227 -12.105 1.00 48.28 132 ALA A N 1
ATOM 1097 C CA . ALA A 1 132 ? 21.867 -1.232 -11.272 1.00 48.28 132 ALA A CA 1
ATOM 1098 C C . ALA A 1 132 ? 22.726 -2.304 -10.572 1.00 48.28 132 ALA A C 1
ATOM 1100 O O . ALA A 1 132 ? 22.284 -2.836 -9.556 1.00 48.28 132 ALA A O 1
ATOM 1101 N N . ARG A 1 133 ? 23.926 -2.663 -11.058 1.00 44.34 133 ARG A N 1
ATOM 1102 C CA . ARG A 1 133 ? 24.651 -3.844 -10.521 1.00 44.34 133 ARG A CA 1
ATOM 1103 C C . ARG A 1 133 ? 25.739 -3.587 -9.478 1.00 44.34 133 ARG A C 1
ATOM 1105 O O . ARG A 1 133 ? 26.183 -4.548 -8.859 1.00 44.34 133 ARG A O 1
ATOM 1112 N N . LYS A 1 134 ? 26.192 -2.344 -9.284 1.00 45.34 134 LYS A N 1
ATOM 1113 C CA . LYS A 1 134 ? 27.334 -2.050 -8.391 1.00 45.34 134 LYS A CA 1
ATOM 1114 C C . LYS A 1 134 ? 27.031 -1.151 -7.201 1.00 45.34 134 LYS A C 1
ATOM 1116 O O . LYS A 1 134 ? 27.911 -0.978 -6.365 1.00 45.34 134 LYS A O 1
ATOM 1121 N N . LEU A 1 135 ? 25.830 -0.591 -7.109 1.00 48.81 135 LEU A N 1
ATOM 1122 C CA . LEU A 1 135 ? 25.457 0.170 -5.924 1.00 48.81 135 LEU A CA 1
ATOM 1123 C C . LEU A 1 135 ? 24.880 -0.805 -4.896 1.00 48.81 135 LEU A C 1
ATOM 1125 O O . LEU A 1 135 ? 23.985 -1.575 -5.266 1.00 48.81 135 LEU A O 1
ATOM 1129 N N . PRO A 1 136 ? 25.393 -0.816 -3.651 1.00 50.47 136 PRO A N 1
ATOM 1130 C CA . PRO A 1 136 ? 24.787 -1.594 -2.584 1.00 50.47 136 PRO A CA 1
ATOM 1131 C C . PRO A 1 136 ? 23.294 -1.282 -2.522 1.00 50.47 136 PRO A C 1
ATOM 1133 O O . PRO A 1 136 ? 22.852 -0.177 -2.843 1.00 50.47 136 PRO A O 1
ATOM 1136 N N . ASP A 1 137 ? 22.505 -2.304 -2.206 1.00 53.34 137 ASP A N 1
ATOM 1137 C CA . ASP A 1 137 ? 21.066 -2.157 -2.044 1.00 53.34 137 ASP A CA 1
ATOM 1138 C C . ASP A 1 137 ? 20.818 -1.141 -0.921 1.00 53.34 137 ASP A C 1
ATOM 1140 O O . ASP A 1 137 ? 21.093 -1.457 0.238 1.00 53.34 137 ASP A O 1
ATOM 1144 N N . PRO A 1 138 ? 20.335 0.075 -1.225 1.00 51.50 138 PRO A N 1
ATOM 1145 C CA . PRO A 1 138 ? 20.236 1.121 -0.224 1.00 51.50 138 PRO A CA 1
ATOM 1146 C C . PRO A 1 138 ? 19.193 0.778 0.841 1.00 51.50 138 PRO A C 1
ATOM 1148 O O . PRO A 1 138 ? 19.263 1.291 1.949 1.00 51.50 138 PRO A O 1
ATOM 1151 N N . THR A 1 139 ? 18.276 -0.159 0.571 1.00 52.06 139 THR A N 1
ATOM 1152 C CA . THR A 1 139 ? 17.365 -0.685 1.599 1.00 52.06 139 THR A CA 1
ATOM 1153 C C . THR A 1 139 ? 18.095 -1.493 2.683 1.00 52.06 139 THR A C 1
ATOM 1155 O O . THR A 1 139 ? 17.532 -1.752 3.746 1.00 52.06 139 THR A O 1
ATOM 1158 N N . LYS A 1 140 ? 19.356 -1.888 2.445 1.00 49.25 140 LYS A N 1
ATOM 1159 C CA . LYS A 1 140 ? 20.239 -2.526 3.434 1.00 49.25 140 LYS A CA 1
ATOM 1160 C C . LYS A 1 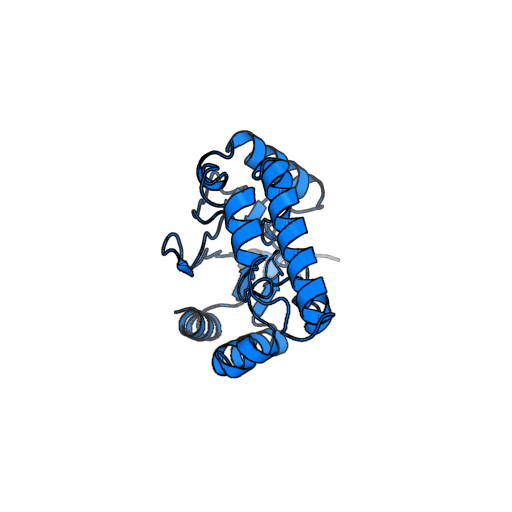140 ? 21.108 -1.532 4.206 1.00 49.25 140 LYS A C 1
ATOM 1162 O O . LYS A 1 140 ? 21.586 -1.905 5.273 1.00 49.25 140 LYS A O 1
ATOM 1167 N N . GLU A 1 141 ? 21.301 -0.323 3.681 1.00 51.97 141 GLU A N 1
ATOM 1168 C CA . GLU A 1 141 ? 22.211 0.701 4.224 1.00 51.97 141 GLU A CA 1
ATOM 1169 C C . GLU A 1 141 ? 21.500 1.986 4.668 1.00 51.97 141 GLU A C 1
ATOM 1171 O O . GLU A 1 141 ? 22.147 2.881 5.203 1.00 51.97 141 GLU A O 1
ATOM 1176 N N . CYS A 1 142 ? 20.182 2.096 4.468 1.00 60.75 142 CYS A N 1
ATOM 1177 C CA . CYS A 1 142 ? 19.418 3.241 4.941 1.00 60.75 142 CYS A CA 1
ATOM 1178 C C . CYS A 1 142 ? 19.536 3.339 6.462 1.00 60.75 142 CYS A C 1
ATOM 1180 O O . CYS A 1 142 ? 19.199 2.398 7.190 1.00 60.75 142 CYS A O 1
ATOM 1182 N N . ASP A 1 143 ? 20.029 4.491 6.910 1.00 67.12 143 ASP A N 1
ATOM 1183 C CA . ASP A 1 143 ? 20.069 4.844 8.314 1.00 67.12 143 ASP A CA 1
ATOM 1184 C C . ASP A 1 143 ? 18.639 4.829 8.863 1.00 67.12 143 ASP A C 1
ATOM 1186 O O . ASP A 1 143 ? 17.764 5.587 8.425 1.00 67.12 143 ASP A O 1
ATOM 1190 N N . ARG A 1 144 ? 18.402 3.911 9.804 1.00 70.00 144 ARG A N 1
ATOM 1191 C CA . ARG A 1 144 ? 17.093 3.727 10.430 1.00 70.00 144 ARG A CA 1
ATOM 1192 C C . ARG A 1 144 ? 16.625 5.003 11.110 1.00 70.00 144 ARG A C 1
ATOM 1194 O O . ARG A 1 144 ? 15.421 5.234 11.124 1.00 70.00 144 ARG A O 1
ATOM 1201 N N . ASP A 1 145 ? 17.541 5.822 11.615 1.00 74.25 145 ASP A N 1
ATOM 1202 C CA . ASP A 1 145 ? 17.201 7.047 12.327 1.00 74.25 145 ASP A CA 1
ATOM 1203 C C . ASP A 1 145 ? 16.679 8.106 11.357 1.00 74.25 145 ASP A C 1
ATOM 1205 O O . ASP A 1 145 ? 15.671 8.749 11.640 1.00 74.25 145 ASP A O 1
ATOM 1209 N N . ILE A 1 146 ? 17.285 8.243 10.172 1.00 75.75 146 ILE A N 1
ATOM 1210 C CA . ILE A 1 146 ? 16.776 9.168 9.148 1.00 75.75 146 ILE A CA 1
ATOM 1211 C C . ILE A 1 146 ? 15.403 8.698 8.669 1.00 75.75 146 ILE A C 1
ATOM 1213 O O . ILE A 1 146 ? 14.460 9.483 8.617 1.00 75.75 146 ILE A O 1
ATOM 1217 N N . TYR A 1 147 ? 15.257 7.402 8.392 1.00 76.38 147 TYR A N 1
ATOM 1218 C CA . TYR A 1 147 ? 13.972 6.838 7.987 1.00 76.38 147 TYR A CA 1
ATOM 1219 C C . TYR A 1 147 ? 12.879 7.046 9.051 1.00 76.38 147 TYR A C 1
ATOM 1221 O O . TYR A 1 147 ? 11.740 7.398 8.733 1.00 76.38 147 TYR A O 1
ATOM 1229 N N . TYR A 1 148 ? 13.225 6.846 10.323 1.00 80.31 148 TYR A N 1
ATOM 1230 C CA . TYR A 1 148 ? 12.327 7.046 11.453 1.00 80.31 148 TYR A CA 1
ATOM 1231 C C . TYR A 1 148 ? 11.947 8.521 11.623 1.00 80.31 148 TYR A C 1
ATOM 1233 O O . TYR A 1 148 ? 10.769 8.826 11.787 1.00 80.31 148 TYR A O 1
ATOM 1241 N N . ASN A 1 149 ? 12.905 9.442 11.522 1.00 84.62 149 ASN A N 1
ATOM 1242 C CA . ASN A 1 149 ? 12.647 10.879 11.622 1.00 84.62 149 ASN A CA 1
ATOM 1243 C C . ASN A 1 149 ? 11.686 11.358 10.529 1.00 84.62 149 ASN A C 1
ATOM 1245 O O . ASN A 1 149 ? 10.696 12.018 10.830 1.00 84.62 149 ASN A O 1
ATOM 1249 N N . GLU A 1 150 ? 11.901 10.941 9.286 1.00 86.62 150 GLU A N 1
ATOM 1250 C CA . GLU A 1 150 ? 11.016 11.284 8.166 1.00 86.62 150 GLU A CA 1
ATOM 1251 C C . GLU A 1 150 ? 9.620 10.678 8.322 1.00 86.62 150 GLU A C 1
ATOM 1253 O O . GLU A 1 150 ? 8.598 11.306 8.036 1.00 86.62 150 GLU A O 1
ATOM 1258 N N . SER A 1 151 ? 9.551 9.457 8.851 1.00 86.56 151 SER A N 1
ATOM 1259 C CA . SER A 1 151 ? 8.282 8.825 9.207 1.00 86.56 151 SER A CA 1
ATOM 1260 C C . SER A 1 151 ? 7.522 9.636 10.263 1.00 86.56 151 SER A C 1
ATOM 1262 O O . SER A 1 151 ? 6.311 9.831 10.138 1.00 86.56 151 SER A O 1
ATOM 1264 N N . GLN A 1 152 ? 8.224 10.158 11.273 1.00 87.69 152 GLN A N 1
ATOM 1265 C CA . GLN A 1 152 ? 7.654 11.022 12.311 1.00 87.69 152 GLN A CA 1
ATOM 1266 C C . GLN A 1 152 ? 7.167 12.362 11.752 1.00 87.69 152 GLN A C 1
ATOM 1268 O O . GLN A 1 152 ? 6.126 12.858 12.184 1.00 87.69 152 GLN A O 1
ATOM 1273 N N . GLU A 1 153 ? 7.864 12.951 10.780 1.00 89.38 153 GLU A N 1
ATOM 1274 C CA . GLU A 1 153 ? 7.396 14.172 10.115 1.00 89.38 153 GLU A CA 1
ATOM 1275 C C . GLU A 1 153 ? 6.078 13.945 9.369 1.00 89.38 153 GLU A C 1
ATOM 1277 O O . GLU A 1 153 ? 5.144 14.742 9.506 1.00 89.38 153 GLU A O 1
ATOM 1282 N N . ILE A 1 154 ? 5.946 12.820 8.660 1.00 89.00 154 ILE A N 1
ATOM 1283 C CA . ILE A 1 154 ? 4.684 12.449 8.008 1.00 89.00 154 ILE A CA 1
ATOM 1284 C C . ILE A 1 154 ? 3.570 12.279 9.041 1.00 89.00 154 ILE A C 1
ATOM 1286 O O . ILE A 1 154 ? 2.489 12.833 8.840 1.00 89.00 154 ILE A O 1
ATOM 1290 N N . ILE A 1 155 ? 3.823 11.566 10.142 1.00 90.38 155 ILE A N 1
ATOM 1291 C CA . ILE A 1 155 ? 2.854 11.389 11.234 1.00 90.38 155 ILE A CA 1
ATOM 1292 C C . ILE A 1 155 ? 2.391 12.758 11.754 1.00 90.38 155 ILE A C 1
ATOM 1294 O O . ILE A 1 155 ? 1.197 13.044 11.751 1.00 90.38 155 ILE A O 1
ATOM 1298 N N . ARG A 1 156 ? 3.326 13.653 12.097 1.00 91.06 156 ARG A N 1
ATOM 1299 C CA . ARG A 1 156 ? 3.025 15.005 12.608 1.00 91.06 156 ARG A CA 1
ATOM 1300 C C . ARG A 1 156 ? 2.257 15.873 11.612 1.00 91.06 156 ARG A C 1
ATOM 1302 O O . ARG A 1 156 ? 1.499 16.747 12.026 1.00 91.06 156 ARG A O 1
ATOM 1309 N N . SER A 1 157 ? 2.440 15.645 10.312 1.00 91.38 157 SER A N 1
ATOM 1310 C CA . SER A 1 157 ? 1.715 16.369 9.261 1.00 91.38 157 SER A CA 1
ATOM 1311 C C . SER A 1 157 ? 0.238 15.965 9.138 1.00 91.38 157 SER A C 1
ATOM 1313 O O . SER A 1 157 ? -0.522 16.625 8.424 1.00 91.38 157 SER A O 1
ATOM 1315 N N . ILE A 1 158 ? -0.187 14.886 9.807 1.00 91.56 158 ILE A N 1
ATOM 1316 C CA . ILE A 1 158 ? -1.539 14.335 9.722 1.00 91.56 158 ILE A CA 1
ATOM 1317 C C . ILE A 1 158 ? -2.194 14.398 11.104 1.00 91.56 158 ILE A C 1
ATOM 1319 O O . ILE A 1 158 ? -1.836 13.672 12.025 1.00 91.56 158 ILE A O 1
ATOM 1323 N N . SER A 1 159 ? -3.195 15.268 11.245 1.00 91.44 159 SER A N 1
ATOM 1324 C CA . SER A 1 159 ? -3.927 15.419 12.506 1.00 91.44 159 SER A CA 1
ATOM 1325 C C . SER A 1 159 ? -4.574 14.098 12.944 1.00 91.44 159 SER A C 1
ATOM 1327 O O . SER A 1 159 ? -5.233 13.436 12.144 1.00 91.44 159 SER A O 1
ATOM 1329 N N . GLY A 1 160 ? -4.389 13.736 14.218 1.00 89.44 160 GLY A N 1
ATOM 1330 C CA . GLY A 1 160 ? -4.991 12.548 14.830 1.00 89.44 160 GLY A CA 1
ATOM 1331 C C . GLY A 1 160 ? -4.274 11.225 14.545 1.00 89.44 160 GLY A C 1
ATOM 1332 O O . GLY A 1 160 ? -4.754 10.185 14.982 1.00 89.44 160 GLY A O 1
ATOM 1333 N N . VAL A 1 161 ? -3.139 11.245 13.842 1.00 92.62 161 VAL A N 1
ATOM 1334 C CA . VAL A 1 161 ? -2.327 10.057 13.556 1.00 92.62 161 VAL A CA 1
ATOM 1335 C C . VAL A 1 161 ? -1.097 10.050 14.456 1.00 92.62 161 VAL A C 1
ATOM 1337 O O . VAL A 1 161 ? -0.406 11.059 14.560 1.00 92.62 161 VAL A O 1
ATOM 1340 N N . ASN A 1 162 ? -0.795 8.900 15.060 1.00 91.62 162 ASN A N 1
ATOM 1341 C CA . ASN A 1 162 ? 0.436 8.680 15.829 1.00 91.62 162 ASN A CA 1
ATOM 1342 C C . ASN A 1 162 ? 1.225 7.467 15.340 1.00 91.62 162 ASN A C 1
ATOM 1344 O O . ASN A 1 162 ? 2.322 7.230 15.833 1.00 91.62 162 ASN A O 1
ATOM 1348 N N . ARG A 1 163 ? 0.674 6.675 14.413 1.00 91.25 163 ARG A N 1
ATOM 1349 C CA . ARG A 1 163 ? 1.285 5.440 13.926 1.00 91.25 163 ARG A CA 1
ATOM 1350 C C . ARG A 1 163 ? 1.316 5.412 12.406 1.00 91.25 163 ARG A C 1
ATOM 1352 O O . ARG A 1 163 ? 0.339 5.755 11.745 1.00 91.25 163 ARG A O 1
ATOM 1359 N N . LEU A 1 164 ? 2.432 4.954 11.858 1.00 90.88 164 LEU A N 1
ATOM 1360 C CA . LEU A 1 164 ? 2.668 4.781 10.435 1.00 90.88 164 LEU A CA 1
ATOM 1361 C C . LEU A 1 164 ? 2.900 3.305 10.123 1.00 90.88 164 LEU A C 1
ATOM 1363 O O . LEU A 1 164 ? 3.792 2.673 10.684 1.00 90.88 164 LEU A O 1
ATOM 1367 N N . VAL A 1 165 ? 2.152 2.784 9.159 1.00 89.75 165 VAL A N 1
ATOM 1368 C CA . VAL A 1 165 ? 2.447 1.523 8.482 1.00 89.75 165 VAL A CA 1
ATOM 1369 C C . VAL A 1 165 ? 2.872 1.837 7.055 1.00 89.75 165 VAL A C 1
ATOM 1371 O O . VAL A 1 165 ? 2.203 2.583 6.340 1.00 89.75 165 VAL A O 1
ATOM 1374 N N . HIS A 1 166 ? 3.969 1.251 6.606 1.00 87.69 166 HIS A N 1
ATOM 1375 C CA . HIS A 1 166 ? 4.388 1.348 5.218 1.00 87.69 166 HIS A CA 1
ATOM 1376 C C . HIS A 1 166 ? 4.808 -0.007 4.649 1.00 87.69 166 HIS A C 1
ATOM 1378 O O . HIS A 1 166 ? 5.027 -0.962 5.388 1.00 87.69 166 HIS A O 1
ATOM 1384 N N . GLY A 1 167 ? 4.886 -0.094 3.326 1.00 77.31 167 GLY A N 1
ATOM 1385 C CA . GLY A 1 167 ? 5.556 -1.177 2.609 1.00 77.31 167 GLY A CA 1
ATOM 1386 C C . GLY A 1 167 ? 6.937 -0.739 2.114 1.00 77.31 167 GLY A C 1
ATOM 1387 O O . GLY A 1 167 ? 7.626 0.057 2.756 1.00 77.31 167 GLY A O 1
ATOM 1388 N N . HIS A 1 168 ? 7.326 -1.221 0.936 1.00 76.50 168 HIS A N 1
ATOM 1389 C CA . HIS A 1 168 ? 8.485 -0.771 0.156 1.00 76.50 168 HIS A CA 1
ATOM 1390 C C . HIS A 1 168 ? 9.858 -1.303 0.592 1.00 76.50 168 HIS A C 1
ATOM 1392 O O . HIS A 1 168 ? 10.535 -1.949 -0.208 1.00 76.50 168 HIS A O 1
ATOM 1398 N N . THR A 1 169 ? 10.301 -1.102 1.838 1.00 68.31 169 THR A N 1
ATOM 1399 C CA . THR A 1 169 ? 11.609 -1.660 2.234 1.00 68.31 169 THR A CA 1
ATOM 1400 C C . THR A 1 169 ? 11.421 -3.159 2.484 1.00 68.31 169 THR A C 1
ATOM 1402 O O . THR A 1 169 ? 10.621 -3.553 3.325 1.00 68.31 169 THR A O 1
ATOM 1405 N N . HIS A 1 170 ? 12.073 -4.033 1.713 1.00 68.94 170 HIS A N 1
ATOM 1406 C CA . HIS A 1 170 ? 11.735 -5.466 1.642 1.00 68.94 170 HIS A CA 1
ATOM 1407 C C . HIS A 1 170 ? 11.805 -6.242 2.974 1.00 68.94 170 HIS A C 1
ATOM 1409 O O . HIS A 1 170 ? 11.479 -7.423 3.006 1.00 68.94 170 HIS A O 1
ATOM 1415 N N . ARG A 1 171 ? 12.240 -5.612 4.071 1.00 69.00 171 ARG A N 1
ATOM 1416 C CA . ARG A 1 171 ? 12.325 -6.183 5.415 1.00 69.00 171 ARG A CA 1
ATOM 1417 C C . ARG A 1 171 ? 11.185 -5.672 6.282 1.00 69.00 171 ARG A C 1
ATOM 1419 O O . ARG A 1 171 ? 11.105 -4.473 6.545 1.00 69.00 171 ARG A O 1
ATOM 1426 N N . ALA A 1 172 ? 10.353 -6.582 6.779 1.00 71.75 172 ALA A N 1
ATOM 1427 C CA . ALA A 1 172 ? 9.368 -6.204 7.776 1.00 71.75 172 ALA A CA 1
ATOM 1428 C C . ALA A 1 172 ? 10.027 -5.758 9.078 1.00 71.75 172 ALA A C 1
ATOM 1430 O O . ALA A 1 172 ? 11.094 -6.238 9.474 1.00 71.75 172 ALA A O 1
ATOM 1431 N N . HIS A 1 173 ? 9.367 -4.824 9.745 1.00 73.56 173 HIS A N 1
ATOM 1432 C CA . HIS A 1 173 ? 9.823 -4.264 11.001 1.00 73.56 173 HIS A CA 1
ATOM 1433 C C . HIS A 1 173 ? 8.620 -3.769 11.793 1.00 73.56 173 HIS A C 1
ATOM 1435 O O . HIS A 1 173 ? 7.762 -3.095 11.239 1.00 73.56 173 HIS A O 1
ATOM 1441 N N . LYS A 1 174 ? 8.555 -4.087 13.087 1.00 67.62 174 LYS A N 1
ATOM 1442 C CA . LYS A 1 174 ? 7.476 -3.618 13.972 1.00 67.62 174 LYS A CA 1
ATOM 1443 C C . LYS A 1 174 ? 7.939 -2.592 15.018 1.00 67.62 174 LYS A C 1
ATOM 1445 O O . LYS A 1 174 ? 7.123 -2.166 15.821 1.00 67.62 174 LYS A O 1
ATOM 1450 N N . GLY A 1 175 ? 9.215 -2.190 14.984 1.00 64.62 175 GLY A N 1
ATOM 1451 C CA . GLY A 1 175 ? 9.784 -1.109 15.797 1.00 64.62 175 GLY A CA 1
ATOM 1452 C C . GLY A 1 175 ? 9.287 -1.010 17.235 1.00 64.62 175 GLY A C 1
ATOM 1453 O O . GLY A 1 175 ? 9.094 -2.012 17.921 1.00 64.62 175 GLY A O 1
ATOM 1454 N N . ASP A 1 176 ? 9.094 0.234 17.649 1.00 71.69 176 ASP A N 1
ATOM 1455 C CA . ASP A 1 176 ? 8.450 0.708 18.876 1.00 71.69 176 ASP A CA 1
ATOM 1456 C C . ASP A 1 176 ? 6.910 0.746 18.772 1.00 71.69 176 ASP A C 1
ATOM 1458 O O . ASP A 1 176 ? 6.233 1.254 19.662 1.00 71.69 176 ASP A O 1
ATOM 1462 N N . GLY A 1 177 ? 6.342 0.224 17.679 1.00 73.44 177 GLY A N 1
ATOM 1463 C CA . GLY A 1 177 ? 4.912 0.293 17.380 1.00 73.44 177 GLY A CA 1
ATOM 1464 C C . GLY A 1 177 ? 4.441 1.627 16.791 1.00 73.44 177 GLY A C 1
ATOM 1465 O O . GLY A 1 177 ? 3.264 1.726 16.438 1.00 73.44 177 GLY A O 1
ATOM 1466 N N . ILE A 1 178 ? 5.328 2.619 16.637 1.00 82.19 178 ILE A N 1
ATOM 1467 C CA . ILE A 1 178 ? 5.016 3.903 15.998 1.00 82.19 178 ILE A CA 1
ATOM 1468 C C . ILE A 1 178 ? 5.221 3.807 14.490 1.00 82.19 178 ILE A C 1
ATOM 1470 O O . ILE A 1 178 ? 4.335 4.180 13.727 1.00 82.19 178 ILE A O 1
ATOM 1474 N N . VAL A 1 179 ? 6.357 3.265 14.051 1.00 83.62 179 VAL A N 1
ATOM 1475 C CA . VAL A 1 179 ? 6.653 3.055 12.627 1.00 83.62 179 VAL A CA 1
ATOM 1476 C C . VAL A 1 179 ? 6.795 1.567 12.351 1.00 83.62 179 VAL A C 1
ATOM 1478 O O . VAL A 1 179 ? 7.633 0.875 12.931 1.00 83.62 179 VAL A O 1
ATOM 1481 N N . MET A 1 180 ? 5.958 1.067 11.451 1.00 84.69 180 MET A N 1
ATOM 1482 C CA . MET A 1 180 ? 5.886 -0.339 11.087 1.00 84.69 180 MET A CA 1
ATOM 1483 C C . MET A 1 180 ? 6.033 -0.510 9.580 1.00 84.69 180 MET A C 1
ATOM 1485 O O . MET A 1 180 ? 5.470 0.243 8.791 1.00 84.69 180 MET A O 1
ATOM 1489 N N . ASN A 1 181 ? 6.737 -1.562 9.187 1.00 80.06 181 ASN A N 1
ATOM 1490 C CA . ASN A 1 181 ? 6.888 -1.986 7.812 1.00 80.06 181 ASN A CA 1
ATOM 1491 C C . ASN A 1 181 ? 6.302 -3.384 7.608 1.00 80.06 181 ASN A C 1
ATOM 1493 O O . ASN A 1 181 ? 6.719 -4.327 8.287 1.00 80.06 181 ASN A O 1
ATOM 1497 N N . CYS A 1 182 ? 5.392 -3.535 6.646 1.00 76.44 182 CYS A N 1
ATOM 1498 C CA . CYS A 1 182 ? 4.789 -4.821 6.298 1.00 76.44 182 CYS A CA 1
ATOM 1499 C C . CYS A 1 182 ? 5.702 -5.732 5.456 1.00 76.44 182 CYS A C 1
ATOM 1501 O O . CYS A 1 182 ? 5.407 -6.920 5.323 1.00 76.44 182 CYS A O 1
ATOM 1503 N N . GLY A 1 183 ? 6.835 -5.222 4.961 1.00 75.06 183 GLY A N 1
ATOM 1504 C CA . GLY A 1 183 ? 7.837 -5.987 4.220 1.00 75.06 183 GLY A CA 1
ATOM 1505 C C . GLY A 1 183 ? 7.455 -6.228 2.759 1.00 75.06 183 GLY A C 1
ATOM 1506 O O . GLY A 1 183 ? 6.798 -5.405 2.126 1.00 75.06 183 GLY A O 1
ATOM 1507 N N . CYS A 1 184 ? 7.918 -7.349 2.201 1.00 72.19 184 CYS A N 1
ATOM 1508 C CA . CYS A 1 184 ? 7.666 -7.720 0.811 1.00 72.19 184 CYS A CA 1
ATOM 1509 C C . CYS A 1 184 ? 7.269 -9.196 0.699 1.00 72.19 184 CYS A C 1
ATOM 1511 O O . CYS A 1 184 ? 8.069 -10.091 0.992 1.00 72.19 184 CYS A O 1
ATOM 1513 N N . SER A 1 185 ? 6.055 -9.434 0.199 1.00 67.56 185 SER A N 1
ATOM 1514 C CA . SER A 1 185 ? 5.474 -10.774 0.057 1.00 67.56 185 SER A CA 1
ATOM 1515 C C . SER A 1 185 ? 6.217 -11.657 -0.949 1.00 67.56 185 SER A C 1
ATOM 1517 O O . SER A 1 185 ? 6.213 -12.877 -0.830 1.00 67.56 185 SER A O 1
ATOM 1519 N N . THR A 1 186 ? 6.905 -11.074 -1.934 1.00 63.66 186 THR A N 1
ATOM 1520 C CA . THR A 1 186 ? 7.647 -11.854 -2.938 1.00 63.66 186 THR A CA 1
ATOM 1521 C C . THR A 1 186 ? 9.000 -12.357 -2.429 1.00 63.66 186 THR A C 1
ATOM 1523 O O . THR A 1 186 ? 9.571 -13.259 -3.037 1.00 63.66 186 THR A O 1
ATOM 1526 N N . TRP A 1 187 ? 9.523 -11.801 -1.328 1.00 51.94 187 TRP A N 1
ATOM 1527 C CA . TRP A 1 187 ? 10.862 -12.115 -0.807 1.00 51.94 187 TRP A CA 1
ATOM 1528 C C . TRP A 1 187 ? 10.818 -12.875 0.531 1.00 51.94 187 TRP A C 1
ATOM 1530 O O . TRP A 1 187 ? 11.865 -13.135 1.116 1.00 51.94 187 TRP A O 1
ATOM 1540 N N . GLY A 1 188 ? 9.626 -13.250 1.014 1.00 50.59 188 GLY A N 1
ATOM 1541 C CA . GLY A 1 188 ? 9.448 -14.096 2.203 1.00 50.59 188 GLY A CA 1
ATOM 1542 C C . GLY A 1 188 ? 9.845 -13.441 3.532 1.00 50.59 188 GLY A C 1
ATOM 1543 O O . GLY A 1 188 ? 9.996 -14.132 4.535 1.00 50.59 188 GLY A O 1
ATOM 1544 N N . PHE A 1 189 ? 10.039 -12.119 3.554 1.00 47.94 189 PHE A N 1
ATOM 1545 C CA . PHE A 1 189 ? 10.448 -11.371 4.750 1.00 47.94 189 PHE A CA 1
ATOM 1546 C C . PHE A 1 189 ? 9.266 -10.856 5.587 1.00 47.94 189 PHE A C 1
ATOM 1548 O O . PHE A 1 189 ? 9.493 -10.282 6.651 1.00 47.94 189 PHE A O 1
ATOM 1555 N N . SER A 1 190 ? 8.033 -11.037 5.102 1.00 53.38 190 SER A N 1
ATOM 1556 C CA . SER A 1 190 ? 6.751 -10.960 5.820 1.00 53.38 190 SER A CA 1
ATOM 1557 C C . SER A 1 190 ? 5.616 -11.079 4.806 1.00 53.38 190 SER A C 1
ATOM 1559 O O . SER A 1 190 ? 5.717 -10.526 3.708 1.00 53.38 190 SER A O 1
ATOM 1561 N N . ASP A 1 191 ? 4.537 -11.758 5.188 1.00 55.88 191 ASP A N 1
ATOM 1562 C CA . ASP A 1 191 ? 3.350 -11.906 4.345 1.00 55.88 191 ASP A CA 1
ATOM 1563 C C . ASP A 1 191 ? 2.293 -10.823 4.623 1.00 55.88 191 ASP A C 1
ATOM 1565 O O . ASP A 1 191 ? 1.562 -10.444 3.708 1.00 55.88 191 ASP A O 1
ATOM 1569 N N . TYR A 1 192 ? 2.208 -10.312 5.860 1.00 64.25 192 TYR A N 1
ATOM 1570 C CA . TYR A 1 192 ? 1.259 -9.273 6.279 1.00 64.25 192 TYR A CA 1
ATOM 1571 C C . TYR A 1 192 ? 1.551 -8.759 7.701 1.00 64.25 192 TYR A C 1
ATOM 1573 O O . TYR A 1 192 ? 2.196 -9.428 8.507 1.00 64.25 192 TYR A O 1
ATOM 1581 N N . LEU A 1 193 ? 1.017 -7.579 8.030 1.00 72.62 193 LEU A N 1
ATOM 1582 C CA . LEU A 1 193 ? 0.924 -7.068 9.399 1.00 72.62 193 LEU A CA 1
ATOM 1583 C C . LEU A 1 193 ? -0.547 -7.101 9.825 1.00 72.62 193 LEU A C 1
ATOM 1585 O O . LEU A 1 193 ? -1.388 -6.483 9.177 1.00 72.62 193 LEU A O 1
ATOM 1589 N N . TYR A 1 194 ? -0.853 -7.831 10.896 1.00 74.19 194 TYR A N 1
ATOM 1590 C CA . TYR A 1 194 ? -2.197 -7.886 11.467 1.00 74.19 194 TYR A CA 1
ATOM 1591 C C . TYR A 1 194 ? -2.340 -6.846 12.581 1.00 74.19 194 TYR A C 1
ATOM 1593 O O . TYR A 1 194 ? -1.482 -6.755 13.467 1.00 74.19 194 TYR A O 1
ATOM 1601 N N . ILE A 1 195 ? -3.401 -6.046 12.504 1.00 72.00 195 ILE A N 1
ATOM 1602 C CA . ILE A 1 195 ? -3.735 -5.005 13.476 1.00 72.00 195 ILE A CA 1
ATOM 1603 C C . ILE A 1 195 ? -5.080 -5.389 14.083 1.00 72.00 195 ILE A C 1
ATOM 1605 O O . ILE A 1 195 ? -6.104 -5.285 13.416 1.00 72.00 195 ILE A O 1
ATOM 1609 N N . GLU A 1 196 ? -5.068 -5.836 15.336 1.00 72.19 196 GLU A N 1
ATOM 1610 C CA . GLU A 1 196 ? -6.294 -5.970 16.122 1.00 72.19 196 GLU A CA 1
ATOM 1611 C C . GLU A 1 196 ? -6.648 -4.605 16.711 1.00 72.19 196 GLU A C 1
ATOM 1613 O O . GLU A 1 196 ? -5.826 -3.978 17.384 1.00 72.19 196 GLU A O 1
ATOM 1618 N N . GLY A 1 197 ? -7.862 -4.136 16.435 1.00 59.88 197 GLY A N 1
ATOM 1619 C CA . GLY A 1 197 ? -8.463 -3.009 17.135 1.00 59.88 197 GLY A CA 1
ATOM 1620 C C . GLY A 1 197 ? -9.507 -3.526 18.114 1.00 59.88 197 GLY A C 1
ATOM 1621 O O . GLY A 1 197 ? -10.425 -4.239 17.715 1.00 59.88 197 GLY A O 1
ATOM 1622 N N . ASP A 1 198 ? -9.400 -3.156 19.389 1.00 49.28 198 ASP A N 1
ATOM 1623 C CA . ASP A 1 198 ? -10.542 -3.250 20.293 1.00 49.28 198 ASP A CA 1
ATOM 1624 C C . ASP A 1 198 ? -11.469 -2.055 20.020 1.00 49.28 198 ASP A C 1
ATOM 1626 O O . ASP A 1 198 ? -11.334 -0.980 20.601 1.00 49.28 198 ASP A O 1
ATOM 1630 N N . TYR A 1 199 ? -12.389 -2.221 19.069 1.00 48.75 199 TYR A N 1
ATOM 1631 C CA . TYR A 1 199 ? -13.393 -1.207 18.721 1.00 48.75 199 TYR A CA 1
ATOM 1632 C C . TYR A 1 199 ? -14.553 -1.151 19.739 1.00 48.75 199 TYR A C 1
ATOM 1634 O O . TYR A 1 199 ? -15.527 -0.417 19.545 1.00 48.75 199 TYR A O 1
ATOM 1642 N N . SER A 1 200 ? -14.501 -1.935 20.827 1.00 38.81 200 SER A N 1
ATOM 1643 C CA . SER A 1 200 ? -15.615 -2.082 21.774 1.00 38.81 200 SER A CA 1
ATOM 1644 C C . SER A 1 200 ? -15.831 -0.869 22.690 1.00 38.81 200 SER A C 1
ATOM 1646 O O . SER A 1 200 ? -16.955 -0.641 23.148 1.00 38.81 200 SER A O 1
ATOM 1648 N N . GLU A 1 201 ? -14.819 -0.018 22.877 1.00 37.94 201 GLU A N 1
ATOM 1649 C CA . GLU A 1 201 ? -14.940 1.237 23.638 1.00 37.94 201 GLU A CA 1
ATOM 1650 C C . GLU A 1 201 ? -15.788 2.299 22.898 1.00 37.94 201 GLU A C 1
ATOM 1652 O O . GLU A 1 201 ? -16.372 3.187 23.522 1.00 37.94 201 GLU A O 1
ATOM 1657 N N . LEU A 1 202 ? -15.969 2.177 21.577 1.00 42.03 202 LEU A N 1
ATOM 1658 C CA . LEU A 1 202 ? -16.683 3.168 20.758 1.00 42.03 202 LEU A CA 1
ATOM 1659 C C . LEU A 1 202 ? -18.207 2.991 20.739 1.00 42.03 202 LEU A C 1
ATOM 1661 O O . LEU A 1 202 ? -18.931 3.946 20.442 1.00 42.03 202 LEU A O 1
ATOM 1665 N N . LYS A 1 203 ? -18.733 1.829 21.155 1.00 33.06 203 LYS A N 1
ATOM 1666 C CA . LYS A 1 203 ? -20.179 1.698 21.411 1.00 33.06 203 LYS A CA 1
ATOM 1667 C C . LYS A 1 203 ? -20.636 2.535 22.609 1.00 33.06 203 LYS A C 1
ATOM 1669 O O . LYS A 1 203 ? -21.802 2.902 22.661 1.00 33.06 203 LYS A O 1
ATOM 1674 N N . LYS A 1 204 ? -19.728 2.901 23.523 1.00 31.23 204 LYS A N 1
ATOM 1675 C CA . LYS A 1 204 ? -20.046 3.758 24.675 1.00 31.23 204 LYS A CA 1
ATOM 1676 C C . LYS A 1 204 ? -19.974 5.259 24.377 1.00 31.23 204 LYS A C 1
ATOM 1678 O O . LYS A 1 204 ? -20.558 6.030 25.127 1.00 31.23 204 LYS A O 1
ATOM 1683 N N . MET A 1 205 ? -19.336 5.688 23.282 1.00 30.88 205 MET A N 1
ATOM 1684 C CA . MET A 1 205 ? -19.270 7.113 22.911 1.00 30.88 205 MET A CA 1
ATOM 1685 C C . MET A 1 205 ? -20.382 7.579 21.959 1.00 30.88 205 MET A C 1
ATOM 1687 O O . MET A 1 205 ? -20.603 8.781 21.849 1.00 30.88 205 MET A O 1
ATOM 1691 N N . LYS A 1 206 ? -21.134 6.673 21.316 1.00 32.22 206 LYS A N 1
ATOM 1692 C CA . LYS A 1 206 ? -22.326 7.052 20.524 1.00 32.22 206 LYS A CA 1
ATOM 1693 C C . LYS A 1 206 ? -23.620 7.186 21.342 1.00 32.22 206 LYS A C 1
ATOM 1695 O O . LYS A 1 206 ? -24.604 7.676 20.803 1.00 32.22 206 LYS A O 1
ATOM 1700 N N . GLU A 1 207 ? -23.617 6.816 22.626 1.00 40.31 207 GLU A N 1
ATOM 1701 C CA . GLU A 1 207 ? -24.793 6.896 23.517 1.00 40.31 207 GLU A CA 1
ATOM 1702 C C . GLU A 1 207 ? -24.656 7.943 24.648 1.00 40.31 207 GLU A C 1
ATOM 1704 O O . GLU A 1 207 ? -25.386 7.890 25.635 1.00 40.31 207 GLU A O 1
ATOM 1709 N N . GLY A 1 208 ? -23.753 8.926 24.526 1.00 30.38 208 GLY A N 1
ATOM 1710 C CA . GLY A 1 208 ? -23.470 9.876 25.611 1.00 30.38 208 GLY A CA 1
ATOM 1711 C C . GLY A 1 208 ? -23.312 11.342 25.200 1.00 30.38 208 GLY A C 1
ATOM 1712 O O . GLY A 1 208 ? -22.186 11.808 25.077 1.00 30.38 208 GLY A O 1
ATOM 1713 N N . PHE A 1 209 ? -24.459 12.035 25.163 1.00 23.67 209 PHE A N 1
ATOM 1714 C CA . PHE A 1 209 ? -24.713 13.472 25.412 1.00 23.67 209 PHE A CA 1
ATOM 1715 C C . PHE A 1 209 ? -24.285 14.572 24.412 1.00 23.67 209 PHE A C 1
ATOM 1717 O O . PHE A 1 209 ? -23.143 14.570 23.955 1.00 23.67 209 PHE A O 1
ATOM 1724 N N . PRO A 1 210 ? -25.091 15.655 24.263 1.00 34.75 210 PRO A N 1
ATOM 1725 C CA . PRO A 1 210 ? -26.546 15.824 24.442 1.00 34.75 210 PRO A CA 1
ATOM 1726 C C . PRO A 1 210 ? -27.327 15.872 23.115 1.00 34.75 210 PRO A C 1
ATOM 1728 O O . PRO A 1 210 ? -26.771 16.331 22.092 1.00 34.75 210 PRO A O 1
#

Secondary structure (DSSP, 8-state):
-HHHHHHHHHHH-S-EEEES-SS-TTTS-HHHHHHHSHHHHHHHHHHHHTTSEEEE--SSSTTHHHHH--BSEEEPTTSSEEEE-SGGGHHHHS-HHHHHHHHHHHHHHHHHHHS-STT-SSHHHHHIIIIISSS--HHHH--HHHHHHHHHHHHHTSTT--EEEE--SSS-B-TTSSEEE---TTTTS-S-------GGGGGTTTT---

Mean predicted aligned error: 10.76 Å